Protein AF-A0A966MRV5-F1 (afdb_monomer_lite)

Foldseek 3Di:
DWFFWDAQAPDHTDIDDDDQDDEAQQKFKFFWPDFDDDVVLVCCNNVVDAADDPRAGATQLTWGFGCDHHNNHDPDDGGFTFTFQQKDAPCPDPCNVVVNRVPHPPIDGDRGHHHHDSGRMDMDGNVRTHGDDPPDDGHNSSLCSPLLVLLVVQCVVQVQAAQAEEEQEDLPSNSVSNLVVSVVRHHPYYQYHYPDPVSNVVSVPPPDDDDDDDDDDDDDDDDDPHAYEAEEQDDDDDPVDGDPRHYYDYRHDDDDDDPPPDPPDPDPPDDPPPPDDDDDDDDDDDDDDDDDDDDDDDDDDD

pLDDT: mean 75.46, std 29.55, range [24.12, 98.88]

Radius of gyration: 24.55 Å; chains: 1; bounding box: 73×70×59 Å

Sequence (302 aa):
MRAVRLARPGQPVALHEVPVPAVGPGEVLVRVRAAGICHSDVHYRAGRSRVEPLPLTLGHEVAGDVVAVGSAVTTRTVGDRVCLHYLVICGQCEHCAAGREQFCATGLMLGHFTDGGWAEYIVVPERNAVRLPDNVSYEHGAVMMCSSSTSLHALRKARCAPGDVVLVIGAGGLGMSAIQIARTLGASQVVAADRDARKARTGRRRRSQRSGGAHRQLPRPHRARSRTHRFQRSPARRTRRTHRDGRRRCTGARRGRDQSRTVGGWRHQRCARCAGTAPRARADGHRSVAPAPTCRAGRSSA

Secondary structure (DSSP, 8-state):
-EEEEE-STTSPPEEEE-PPPP--TTEEEEEEEEE---HHHHHHHTTSS---SSSEE----EEEEEEEE-TT--S--TT-EEEE-SEE--S-SHHHHTT-GGG-TT-EEBTTTB--SSBSEEEEEGGGEEEPPTTS-HHHHHHIIIIIHHHHHHHHHHT--TT-EEEEE--SHHHHHHHHHHHHTT-SEEEEE-SSHHHHHHHHH-----------PPPP------PEEEEES------S---TT-EEEE-PPP--S--SS----------TT---------------PPPPPP--------

Structure (mmCIF, N/CA/C/O backbone):
data_AF-A0A966MRV5-F1
#
_entry.id   AF-A0A966MRV5-F1
#
loop_
_atom_site.group_PDB
_atom_site.id
_atom_site.type_symbol
_atom_site.label_atom_id
_atom_site.label_alt_id
_atom_site.label_comp_id
_atom_site.label_asym_id
_atom_site.label_entity_id
_atom_site.label_seq_id
_atom_site.pdbx_PDB_ins_code
_atom_site.Cartn_x
_atom_site.Cartn_y
_atom_site.Cartn_z
_atom_site.occupancy
_atom_site.B_iso_or_equiv
_atom_site.auth_seq_id
_atom_site.auth_comp_id
_atom_site.auth_asym_id
_atom_site.auth_atom_id
_atom_site.pdbx_PDB_model_num
ATOM 1 N N . MET A 1 1 ? 2.813 -4.357 -20.885 1.00 98.25 1 MET A N 1
ATOM 2 C CA . MET A 1 1 ? 2.155 -3.386 -19.987 1.00 98.25 1 MET A CA 1
ATOM 3 C C . MET A 1 1 ? 3.052 -2.184 -19.774 1.00 98.25 1 MET A C 1
ATOM 5 O O . MET A 1 1 ? 4.268 -2.315 -19.850 1.00 98.25 1 MET A O 1
ATOM 9 N N . ARG A 1 2 ? 2.463 -1.029 -19.485 1.00 98.69 2 ARG A N 1
ATOM 10 C CA . ARG A 1 2 ? 3.185 0.196 -19.141 1.00 98.69 2 ARG A CA 1
ATOM 11 C C . ARG A 1 2 ? 3.524 0.220 -17.649 1.00 98.69 2 ARG A C 1
ATOM 13 O O . ARG A 1 2 ? 2.676 -0.096 -16.812 1.00 98.69 2 ARG A O 1
ATOM 20 N N . ALA A 1 3 ? 4.749 0.622 -17.323 1.00 98.62 3 ALA A N 1
ATOM 21 C CA . ALA A 1 3 ? 5.230 0.796 -15.955 1.00 98.62 3 ALA A CA 1
ATOM 22 C C . ALA A 1 3 ? 6.177 1.997 -15.844 1.00 98.62 3 ALA A C 1
ATOM 24 O O . ALA A 1 3 ? 6.990 2.246 -16.730 1.00 98.62 3 ALA A O 1
ATOM 25 N N . VAL A 1 4 ? 6.091 2.736 -14.741 1.00 98.38 4 VAL A N 1
ATOM 26 C CA . VAL A 1 4 ? 6.984 3.850 -14.416 1.00 98.38 4 VAL A CA 1
ATOM 27 C C . VAL A 1 4 ? 8.136 3.321 -13.571 1.00 98.38 4 VAL A C 1
ATOM 29 O O . VAL A 1 4 ? 7.948 2.896 -12.428 1.00 98.38 4 VAL A O 1
ATOM 32 N N . ARG A 1 5 ? 9.346 3.354 -14.132 1.00 98.19 5 ARG A N 1
ATOM 33 C CA . ARG A 1 5 ? 10.533 2.733 -13.537 1.00 98.19 5 ARG A CA 1
ATOM 34 C C . ARG A 1 5 ? 11.604 3.757 -13.195 1.00 98.19 5 ARG A C 1
ATOM 36 O O . ARG A 1 5 ? 11.793 4.760 -13.883 1.00 98.19 5 ARG A O 1
ATOM 43 N N . LEU A 1 6 ? 12.328 3.475 -12.120 1.00 98.19 6 LEU A N 1
ATOM 44 C CA . LEU A 1 6 ? 13.567 4.143 -11.758 1.00 98.19 6 LEU A CA 1
ATOM 45 C C . LEU A 1 6 ? 14.734 3.327 -12.312 1.00 98.19 6 LEU A C 1
ATOM 47 O O . LEU A 1 6 ? 14.939 2.193 -11.890 1.00 98.19 6 LEU A O 1
ATOM 51 N N . ALA A 1 7 ? 15.508 3.904 -13.231 1.00 97.38 7 ALA A N 1
ATOM 52 C CA . ALA A 1 7 ? 16.693 3.242 -13.778 1.00 97.38 7 ALA A CA 1
ATOM 53 C C . ALA A 1 7 ? 17.905 3.352 -12.844 1.00 97.38 7 ALA A C 1
ATOM 55 O O . ALA A 1 7 ? 18.614 2.374 -12.624 1.00 97.38 7 ALA A O 1
ATOM 56 N N . ARG A 1 8 ? 18.151 4.549 -12.296 1.00 96.81 8 ARG A N 1
ATOM 57 C CA . ARG A 1 8 ? 19.247 4.851 -11.362 1.00 96.81 8 ARG A CA 1
ATOM 58 C C . ARG A 1 8 ? 18.825 5.966 -10.399 1.00 96.81 8 ARG A C 1
ATOM 60 O O . ARG A 1 8 ? 18.058 6.838 -10.811 1.00 96.81 8 ARG A O 1
ATOM 67 N N . PRO A 1 9 ? 19.321 6.005 -9.148 1.00 96.81 9 PRO A N 1
ATOM 68 C CA . PRO A 1 9 ? 19.063 7.130 -8.260 1.00 96.81 9 PRO A CA 1
ATOM 69 C C . PRO A 1 9 ? 19.612 8.437 -8.851 1.00 96.81 9 PRO A C 1
ATOM 71 O O . PRO A 1 9 ? 20.613 8.446 -9.562 1.00 96.81 9 PRO A O 1
ATOM 74 N N . GLY A 1 10 ? 18.942 9.547 -8.562 1.00 96.19 10 GLY A N 1
ATOM 75 C CA . GLY A 1 10 ? 19.225 10.875 -9.107 1.00 96.19 10 GLY A CA 1
ATOM 76 C C . GLY A 1 10 ? 18.550 11.159 -10.451 1.00 96.19 10 GLY A C 1
ATOM 77 O O . GLY A 1 10 ? 18.383 12.328 -10.789 1.00 96.19 10 GLY A O 1
ATOM 78 N N . GLN A 1 11 ? 18.108 10.131 -11.180 1.00 95.31 11 GLN A N 1
ATOM 79 C CA . GLN A 1 11 ? 17.449 10.288 -12.477 1.00 95.31 11 GLN A CA 1
ATOM 80 C C . GLN A 1 11 ? 15.926 10.471 -12.343 1.00 95.31 11 GLN A C 1
ATOM 82 O O . GLN A 1 11 ? 15.328 10.049 -11.340 1.00 95.31 11 GLN A O 1
ATOM 87 N N . PRO A 1 12 ? 15.267 11.090 -13.341 1.00 95.81 12 PRO A N 1
ATOM 88 C CA . PRO A 1 12 ? 13.819 11.017 -13.480 1.00 95.81 12 PRO A CA 1
ATOM 89 C C . PRO A 1 12 ? 13.348 9.562 -13.569 1.00 95.81 12 PRO A C 1
ATOM 91 O O . PRO A 1 12 ? 14.062 8.687 -14.059 1.00 95.81 12 PRO A O 1
ATOM 94 N N . VAL A 1 13 ? 12.128 9.309 -13.102 1.00 97.31 13 VAL A N 1
ATOM 95 C CA . VAL A 1 13 ? 11.440 8.061 -13.441 1.00 97.31 13 VAL A CA 1
ATOM 96 C C . VAL A 1 13 ? 10.905 8.170 -14.865 1.00 97.31 13 VAL A C 1
ATOM 98 O O . VAL A 1 13 ? 10.507 9.258 -15.283 1.00 97.31 13 VAL A O 1
ATOM 101 N N . ALA A 1 14 ? 10.898 7.062 -15.595 1.00 97.88 14 ALA A N 1
ATOM 102 C CA . ALA A 1 14 ? 10.474 7.026 -16.990 1.00 97.88 14 ALA A CA 1
ATOM 103 C C . ALA A 1 14 ? 9.409 5.952 -17.208 1.00 97.88 14 ALA A C 1
ATOM 105 O O . ALA A 1 14 ? 9.353 4.960 -16.479 1.00 97.88 14 ALA A O 1
ATOM 106 N N . LEU A 1 15 ? 8.551 6.170 -18.202 1.00 98.19 15 LEU A N 1
ATOM 107 C CA . LEU A 1 15 ? 7.590 5.174 -18.655 1.00 98.19 15 LEU A CA 1
ATOM 108 C C . LEU A 1 15 ? 8.316 4.142 -19.522 1.00 98.19 15 LEU A C 1
ATOM 110 O O . LEU A 1 15 ? 9.040 4.508 -20.443 1.00 98.19 15 LEU A O 1
ATOM 114 N N . HIS A 1 16 ? 8.099 2.866 -19.238 1.00 98.19 16 HIS A N 1
ATOM 115 C CA . HIS A 1 16 ? 8.626 1.745 -20.004 1.00 98.19 16 HIS A CA 1
ATOM 116 C C . HIS A 1 16 ? 7.505 0.769 -20.344 1.00 98.19 16 HIS A C 1
ATOM 118 O O . HIS A 1 16 ? 6.568 0.589 -19.562 1.00 98.19 16 HIS A O 1
ATOM 124 N N . GLU A 1 17 ? 7.648 0.085 -21.474 1.00 98.44 17 GLU A N 1
ATOM 125 C CA . GLU A 1 17 ? 6.909 -1.144 -21.734 1.00 98.44 17 GLU A CA 1
ATOM 126 C C . GLU A 1 17 ? 7.670 -2.335 -21.150 1.00 98.44 17 GLU A C 1
ATOM 128 O O . GLU A 1 17 ? 8.871 -2.499 -21.363 1.00 98.44 17 GLU A O 1
ATOM 133 N N . VAL A 1 18 ? 6.969 -3.148 -20.366 1.00 97.62 18 VAL A N 1
ATOM 134 C CA . VAL A 1 18 ? 7.488 -4.364 -19.732 1.00 97.62 18 VAL A CA 1
ATOM 135 C C . VAL A 1 18 ? 6.472 -5.504 -19.865 1.00 97.62 18 VAL A C 1
ATOM 137 O O . VAL A 1 18 ? 5.276 -5.236 -20.040 1.00 97.62 18 VAL A O 1
ATOM 140 N N . PRO A 1 19 ? 6.891 -6.776 -19.778 1.00 98.31 19 PRO A N 1
ATOM 141 C CA . PRO A 1 19 ? 5.958 -7.900 -19.738 1.00 98.31 19 PRO A CA 1
ATOM 142 C C . PRO A 1 19 ? 4.976 -7.792 -18.563 1.00 98.31 19 PRO A C 1
ATOM 144 O O . PRO A 1 19 ? 5.312 -7.252 -17.509 1.00 98.31 19 PRO A O 1
ATOM 147 N N . VAL A 1 20 ? 3.759 -8.313 -18.736 1.00 98.44 20 VAL A N 1
ATOM 148 C CA . VAL A 1 20 ? 2.851 -8.548 -17.599 1.00 98.44 20 VAL A CA 1
ATOM 149 C C . VAL A 1 20 ? 3.475 -9.651 -16.734 1.00 98.44 20 VAL A C 1
ATOM 151 O O . VAL A 1 20 ? 3.922 -10.652 -17.298 1.00 98.44 20 VAL A O 1
ATOM 154 N N . PRO A 1 21 ? 3.551 -9.495 -15.400 1.00 97.56 21 PRO A N 1
ATOM 155 C CA . PRO A 1 21 ? 4.156 -10.509 -14.548 1.00 97.56 21 PRO A CA 1
ATOM 156 C C . PRO A 1 21 ? 3.339 -11.806 -14.570 1.00 97.56 21 PRO A C 1
ATOM 158 O O . PRO A 1 21 ? 2.107 -11.778 -14.559 1.00 97.56 21 PRO A O 1
ATOM 161 N N . ALA A 1 22 ? 4.039 -12.941 -14.586 1.00 97.69 22 ALA A N 1
ATOM 162 C CA . ALA A 1 22 ? 3.418 -14.253 -14.457 1.00 97.69 22 ALA A CA 1
ATOM 163 C C . ALA A 1 22 ? 2.851 -14.450 -13.043 1.00 97.69 22 ALA A C 1
ATOM 165 O O . ALA A 1 22 ? 3.367 -13.887 -12.080 1.00 97.69 22 ALA A O 1
ATOM 166 N N . VAL A 1 23 ? 1.800 -15.263 -12.930 1.00 98.50 23 VAL A N 1
ATOM 167 C CA . VAL A 1 23 ? 1.127 -15.553 -11.657 1.00 98.50 23 VAL A CA 1
ATOM 168 C C . VAL A 1 23 ? 1.619 -16.888 -11.121 1.00 98.50 23 VAL A C 1
ATOM 170 O O . VAL A 1 23 ? 1.378 -17.926 -11.737 1.00 98.50 23 VAL A O 1
ATOM 173 N N . GLY A 1 24 ? 2.314 -16.873 -9.984 1.00 98.25 24 GLY A N 1
ATOM 174 C CA . GLY A 1 24 ? 2.691 -18.089 -9.274 1.00 98.25 24 GLY A CA 1
ATOM 175 C C . GLY A 1 24 ? 1.499 -18.761 -8.572 1.00 98.25 24 GLY A C 1
ATOM 176 O O . GLY A 1 24 ? 0.453 -18.139 -8.388 1.00 98.25 24 GLY A O 1
ATOM 177 N N . PRO A 1 25 ? 1.639 -20.021 -8.111 1.00 98.38 25 PRO A N 1
ATOM 178 C CA . PRO A 1 25 ? 0.530 -20.784 -7.531 1.00 98.38 25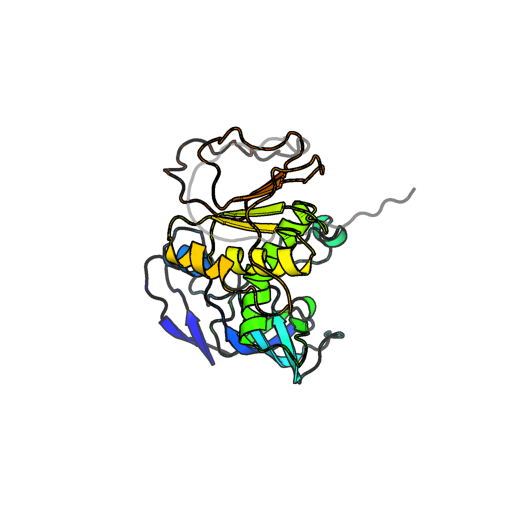 PRO A CA 1
ATOM 179 C C . PRO A 1 25 ? -0.187 -20.099 -6.358 1.00 98.38 25 PRO A C 1
ATOM 181 O O . PRO A 1 25 ? -1.405 -20.172 -6.280 1.00 98.38 25 PRO A O 1
ATOM 184 N N . GLY A 1 26 ? 0.536 -19.424 -5.459 1.00 97.88 26 GLY A N 1
ATOM 185 C CA . GLY A 1 26 ? -0.033 -18.721 -4.294 1.00 97.88 26 GLY A CA 1
ATOM 186 C C . GLY A 1 26 ? -0.217 -17.212 -4.491 1.00 97.88 26 GLY A C 1
ATOM 187 O O . GLY A 1 26 ? -0.326 -16.464 -3.514 1.00 97.88 26 GLY A O 1
ATOM 188 N N . GLU A 1 27 ? -0.169 -16.742 -5.734 1.00 98.56 27 GLU A N 1
ATOM 189 C CA . GLU A 1 27 ? -0.169 -15.323 -6.073 1.00 98.56 27 GLU A CA 1
ATOM 190 C C . GLU A 1 27 ? -1.442 -14.906 -6.802 1.00 98.56 27 GLU A C 1
ATOM 192 O O . GLU A 1 27 ? -2.160 -15.710 -7.392 1.00 98.56 27 GLU A O 1
ATOM 197 N N . VAL A 1 28 ? -1.714 -13.608 -6.771 1.00 98.81 28 VAL A N 1
ATOM 198 C CA . VAL A 1 28 ? -2.797 -12.975 -7.511 1.00 98.81 28 VAL A CA 1
ATOM 199 C C . VAL A 1 28 ? -2.231 -11.883 -8.404 1.00 98.81 28 VAL A C 1
ATOM 201 O O . VAL A 1 28 ? -1.344 -11.128 -7.996 1.00 98.81 28 VAL A O 1
ATOM 204 N N . LEU A 1 29 ? -2.765 -11.779 -9.618 1.00 98.88 29 LEU A N 1
ATOM 205 C CA . LEU A 1 29 ? -2.518 -10.652 -10.506 1.00 98.88 29 LEU A CA 1
ATOM 206 C C . LEU A 1 29 ? -3.572 -9.589 -10.254 1.00 98.88 29 LEU A C 1
ATOM 208 O O . LEU A 1 29 ? -4.771 -9.856 -10.351 1.00 98.88 29 LEU A O 1
ATOM 212 N N . VAL A 1 30 ? -3.124 -8.372 -9.980 1.00 98.88 30 VAL A N 1
ATOM 213 C CA . VAL A 1 30 ? -3.995 -7.232 -9.717 1.00 98.88 30 VAL A CA 1
ATOM 214 C C . VAL A 1 30 ? -3.826 -6.210 -10.825 1.00 98.88 30 VAL A C 1
ATOM 216 O O . VAL A 1 30 ? -2.720 -5.726 -11.067 1.00 98.88 30 VAL A O 1
ATOM 219 N N . ARG A 1 31 ? -4.929 -5.850 -11.484 1.00 98.88 31 ARG A N 1
ATOM 220 C CA . ARG A 1 31 ? -4.991 -4.692 -12.375 1.00 98.88 31 ARG A CA 1
ATOM 221 C C . ARG A 1 31 ? -5.083 -3.438 -11.526 1.00 98.88 31 ARG A C 1
ATOM 223 O O . ARG A 1 31 ? -6.064 -3.239 -10.808 1.00 98.88 31 ARG A O 1
ATOM 230 N N . VAL A 1 32 ? -4.071 -2.588 -11.613 1.00 98.88 32 VAL A N 1
ATOM 231 C CA . VAL A 1 32 ? -3.977 -1.382 -10.791 1.00 98.88 32 VAL A CA 1
ATOM 232 C C . VAL A 1 32 ? -5.038 -0.374 -11.235 1.00 98.88 32 VAL A C 1
ATOM 234 O O . VAL A 1 32 ? -5.149 -0.037 -12.413 1.00 98.88 32 VAL A O 1
ATOM 237 N N . ARG A 1 33 ? -5.830 0.110 -10.274 1.00 98.75 33 ARG A N 1
ATOM 238 C CA . ARG A 1 33 ? -6.825 1.180 -10.470 1.00 98.75 33 ARG A CA 1
ATOM 239 C C . ARG A 1 33 ? -6.367 2.499 -9.877 1.00 98.75 33 ARG A C 1
ATOM 241 O O . ARG A 1 33 ? -6.644 3.548 -10.443 1.00 98.75 33 ARG A O 1
ATOM 248 N N . ALA A 1 34 ? -5.643 2.438 -8.764 1.00 98.62 34 ALA A N 1
ATOM 249 C CA . ALA A 1 34 ? -5.027 3.594 -8.143 1.00 98.62 34 ALA A CA 1
ATOM 250 C C . ALA A 1 34 ? -3.654 3.226 -7.582 1.00 98.62 34 ALA A C 1
ATOM 252 O O . ALA A 1 34 ? -3.491 2.185 -6.938 1.00 98.62 34 ALA A O 1
ATOM 253 N N . ALA A 1 35 ? -2.692 4.124 -7.785 1.00 98.12 35 ALA A N 1
ATOM 254 C CA . ALA A 1 35 ? -1.385 4.054 -7.159 1.00 98.12 35 ALA A CA 1
ATOM 255 C C . ALA A 1 35 ? -1.029 5.401 -6.517 1.00 98.12 35 ALA A C 1
ATOM 257 O O . ALA A 1 35 ? -1.085 6.449 -7.161 1.00 98.12 35 ALA A O 1
ATOM 258 N N . GLY A 1 36 ? -0.691 5.375 -5.232 1.00 96.69 36 GLY A N 1
ATOM 259 C CA . GLY A 1 36 ? -0.276 6.549 -4.477 1.00 96.69 36 GLY A CA 1
ATOM 260 C C . GLY A 1 36 ? 1.198 6.896 -4.691 1.00 96.69 36 GLY A C 1
ATOM 261 O O . GLY A 1 36 ? 2.003 6.084 -5.157 1.00 96.69 36 GLY A O 1
ATOM 262 N N . ILE A 1 37 ? 1.551 8.130 -4.325 1.00 96.00 37 ILE A N 1
ATOM 263 C CA . ILE A 1 37 ? 2.931 8.621 -4.301 1.00 96.00 37 ILE A CA 1
ATOM 264 C C . ILE A 1 37 ? 3.272 8.985 -2.864 1.00 96.00 37 ILE A C 1
ATOM 266 O O . ILE A 1 37 ? 2.755 9.953 -2.296 1.00 96.00 37 ILE A O 1
ATOM 270 N N . CYS A 1 38 ? 4.207 8.242 -2.295 1.00 95.75 38 CYS A N 1
ATOM 271 C CA . CYS A 1 38 ? 4.687 8.453 -0.950 1.00 95.75 38 CYS A CA 1
ATOM 272 C C . CYS A 1 38 ? 6.032 9.186 -0.966 1.00 95.75 38 CYS A C 1
ATOM 274 O O . CYS A 1 38 ? 6.790 9.237 -1.935 1.00 95.75 38 CYS A O 1
ATOM 276 N N . HIS A 1 39 ? 6.370 9.781 0.173 1.00 94.62 39 HIS A N 1
ATOM 277 C CA . HIS A 1 39 ? 7.638 10.483 0.319 1.00 94.62 39 HIS A CA 1
ATOM 278 C C . HIS A 1 39 ? 8.854 9.537 0.302 1.00 94.62 39 HIS A C 1
ATOM 280 O O . HIS A 1 39 ? 9.966 10.007 0.061 1.00 94.62 39 HIS A O 1
ATOM 286 N N . SER A 1 40 ? 8.673 8.236 0.558 1.00 94.69 40 SER A N 1
ATOM 287 C CA . SER A 1 40 ? 9.749 7.249 0.402 1.00 94.69 40 SER A CA 1
ATOM 288 C C . SER A 1 40 ? 10.119 7.038 -1.064 1.00 94.69 40 SER A C 1
ATOM 290 O O . SER A 1 40 ? 11.311 6.983 -1.346 1.00 94.69 40 SER A O 1
ATOM 292 N N . ASP A 1 41 ? 9.169 7.081 -2.002 1.00 96.31 41 ASP A N 1
ATOM 293 C CA . ASP A 1 41 ? 9.470 7.003 -3.441 1.00 96.31 41 ASP A CA 1
ATOM 294 C C . ASP A 1 41 ? 10.397 8.155 -3.871 1.00 96.31 41 ASP A C 1
ATOM 296 O O . ASP A 1 41 ? 11.363 7.976 -4.615 1.00 96.31 41 ASP A O 1
ATOM 300 N N . VAL A 1 42 ? 10.182 9.348 -3.301 1.00 96.00 42 VAL A N 1
ATOM 301 C CA . VAL A 1 42 ? 11.073 10.506 -3.484 1.00 96.00 42 VAL A CA 1
ATOM 302 C C . VAL A 1 42 ? 12.456 10.263 -2.868 1.00 96.00 42 VAL A C 1
ATOM 304 O O . VAL A 1 42 ? 13.455 10.740 -3.405 1.00 96.00 42 VAL A O 1
ATOM 307 N N . HIS A 1 43 ? 12.548 9.554 -1.739 1.00 96.38 43 HIS A N 1
ATOM 308 C CA . HIS A 1 43 ? 13.834 9.188 -1.138 1.00 96.38 43 HIS A CA 1
ATOM 309 C C . HIS A 1 43 ? 14.602 8.171 -1.979 1.00 96.38 43 HIS A C 1
ATOM 311 O O . HIS A 1 43 ? 15.809 8.354 -2.140 1.00 96.38 43 HIS A O 1
ATOM 317 N N . TYR A 1 44 ? 13.917 7.178 -2.548 1.00 96.19 44 TYR A N 1
ATOM 318 C CA . TYR A 1 44 ? 14.494 6.203 -3.473 1.00 96.19 44 TYR A CA 1
ATOM 319 C C . TYR A 1 44 ? 15.011 6.897 -4.733 1.00 96.19 44 TYR A C 1
ATOM 321 O O . TYR A 1 44 ? 16.203 6.825 -5.032 1.00 96.19 44 TYR A O 1
ATOM 329 N N . ARG A 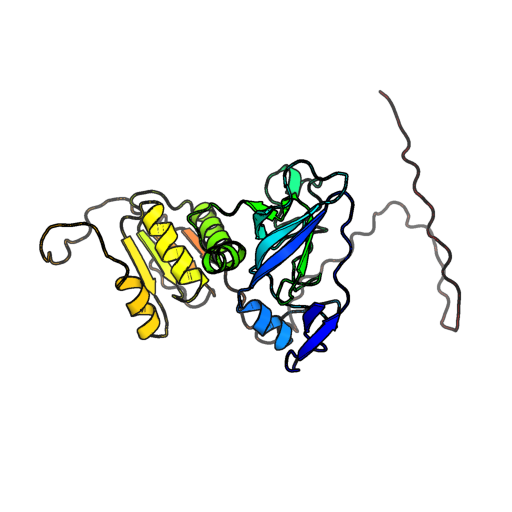1 45 ? 14.162 7.696 -5.398 1.00 96.88 45 ARG A N 1
ATOM 330 C CA . ARG A 1 45 ? 14.561 8.478 -6.577 1.00 96.88 45 ARG A CA 1
ATOM 331 C C . ARG A 1 45 ? 15.741 9.398 -6.280 1.00 96.88 45 ARG A C 1
ATOM 333 O O . ARG A 1 45 ? 16.630 9.524 -7.103 1.00 96.88 45 ARG A O 1
ATOM 340 N N . ALA A 1 46 ? 15.779 10.048 -5.118 1.00 96.56 46 ALA A N 1
ATOM 341 C CA . ALA A 1 46 ? 16.857 10.971 -4.758 1.00 96.56 46 ALA A CA 1
ATOM 342 C C . ALA A 1 46 ? 18.127 10.288 -4.207 1.00 96.56 46 ALA A C 1
ATOM 344 O O . ALA A 1 46 ? 19.015 10.998 -3.738 1.00 96.56 46 ALA A O 1
ATOM 345 N N . GLY A 1 47 ? 18.198 8.951 -4.170 1.00 94.56 47 GLY A N 1
ATOM 346 C CA . GLY A 1 47 ? 19.348 8.218 -3.621 1.00 94.56 47 GLY A CA 1
ATOM 347 C C . GLY A 1 47 ? 19.564 8.410 -2.117 1.00 94.56 47 GLY A C 1
ATOM 348 O O . GLY A 1 47 ? 20.653 8.181 -1.606 1.00 94.56 47 GLY A O 1
ATOM 349 N N . ARG A 1 48 ? 18.538 8.854 -1.380 1.00 95.12 48 ARG A N 1
ATOM 350 C CA . ARG A 1 48 ? 18.609 9.061 0.082 1.00 95.12 48 ARG A CA 1
ATOM 351 C C . ARG A 1 48 ? 18.294 7.815 0.887 1.00 95.12 48 ARG A C 1
ATOM 353 O O . ARG A 1 48 ? 18.513 7.776 2.095 1.00 95.12 48 ARG A O 1
ATOM 360 N N . SER A 1 49 ? 17.698 6.837 0.238 1.00 93.12 49 SER A N 1
ATOM 361 C CA . SER A 1 49 ? 17.461 5.515 0.779 1.00 93.12 49 SER A CA 1
ATOM 362 C C . SER A 1 49 ? 17.838 4.539 -0.315 1.00 93.12 49 SER A C 1
ATOM 364 O O . SER A 1 49 ? 17.541 4.794 -1.483 1.00 93.12 49 SER A O 1
ATOM 366 N N . ARG A 1 50 ? 18.522 3.459 0.066 1.00 92.12 50 ARG A N 1
ATOM 367 C CA . ARG A 1 50 ? 18.853 2.379 -0.861 1.00 92.12 50 ARG A CA 1
ATOM 368 C C . ARG A 1 50 ? 17.567 1.878 -1.524 1.00 92.12 50 ARG A C 1
ATOM 370 O O . ARG A 1 50 ? 16.524 1.881 -0.882 1.00 92.12 50 ARG A O 1
ATOM 377 N N . VAL A 1 51 ? 17.632 1.502 -2.791 1.00 94.06 51 VAL A N 1
ATOM 378 C CA . VAL A 1 51 ? 16.525 0.908 -3.548 1.00 94.06 51 VAL A CA 1
ATOM 379 C C . VAL A 1 51 ? 17.149 -0.034 -4.560 1.00 94.06 51 VAL A C 1
ATOM 381 O O . VAL A 1 51 ? 17.967 0.403 -5.364 1.00 94.06 51 VAL A O 1
ATOM 384 N N . GLU A 1 52 ? 16.846 -1.321 -4.453 1.00 94.31 52 GLU A N 1
ATOM 385 C CA . GLU A 1 52 ? 17.467 -2.362 -5.270 1.00 94.31 52 GLU A CA 1
ATOM 386 C C . GLU A 1 52 ? 16.537 -3.578 -5.381 1.00 94.31 52 GLU A C 1
ATOM 388 O O . GLU A 1 52 ? 15.873 -3.892 -4.396 1.00 94.31 52 GLU A O 1
ATOM 393 N N . PRO A 1 53 ? 16.537 -4.305 -6.514 1.00 96.31 53 PRO A N 1
ATOM 394 C CA . PRO A 1 53 ? 17.399 -4.101 -7.685 1.00 96.31 53 PRO A CA 1
ATOM 395 C C . PRO A 1 53 ? 16.991 -2.869 -8.507 1.00 96.31 53 PRO A C 1
ATOM 397 O O . PRO A 1 53 ? 15.975 -2.249 -8.228 1.00 96.31 53 PRO A O 1
ATOM 400 N N . LEU A 1 54 ? 17.798 -2.486 -9.497 1.00 96.56 54 LEU A N 1
ATOM 401 C CA . LEU A 1 54 ? 17.465 -1.457 -10.488 1.00 96.56 54 LEU A CA 1
ATOM 402 C C . LEU A 1 54 ? 17.748 -2.007 -11.899 1.00 96.56 54 LEU A C 1
ATOM 404 O O . LEU A 1 54 ? 18.735 -2.727 -12.053 1.00 96.56 54 LEU A O 1
ATOM 408 N N . PRO A 1 55 ? 16.949 -1.666 -12.930 1.00 96.75 55 PRO A N 1
ATOM 409 C CA . PRO A 1 55 ? 15.779 -0.782 -12.896 1.00 96.75 55 PRO A CA 1
ATOM 410 C C . PRO A 1 55 ? 14.585 -1.376 -12.127 1.00 96.75 55 PRO A C 1
ATOM 412 O O . PRO A 1 55 ? 14.330 -2.574 -12.210 1.00 96.75 55 PRO A O 1
ATOM 415 N N . LEU A 1 56 ? 13.819 -0.534 -11.427 1.00 97.75 56 LEU A N 1
ATOM 416 C CA . LEU A 1 56 ? 12.698 -0.961 -10.573 1.00 97.75 56 LEU A CA 1
ATOM 417 C C . LEU A 1 56 ? 11.436 -0.147 -10.832 1.00 97.75 56 LEU A C 1
ATOM 419 O O . LEU A 1 56 ? 11.499 1.079 -10.921 1.00 97.75 56 LEU A O 1
ATOM 423 N N . THR A 1 57 ? 10.288 -0.809 -10.886 1.00 98.44 57 THR A N 1
ATOM 424 C CA . THR A 1 57 ? 8.978 -0.153 -10.811 1.00 98.44 57 THR A CA 1
ATOM 425 C C . THR A 1 57 ? 8.739 0.295 -9.375 1.00 98.44 57 THR A C 1
ATOM 427 O O . THR A 1 57 ? 8.754 -0.527 -8.464 1.00 98.44 57 THR A O 1
ATOM 430 N N . LEU A 1 58 ? 8.544 1.593 -9.143 1.00 97.88 58 LEU A N 1
ATOM 431 C CA . LEU A 1 58 ? 8.291 2.112 -7.793 1.00 97.88 58 LEU A CA 1
ATOM 432 C C . LEU A 1 58 ? 6.801 2.009 -7.417 1.00 97.88 58 LEU A C 1
ATOM 434 O O . LEU A 1 58 ? 5.969 1.552 -8.200 1.00 97.88 58 LEU A O 1
ATOM 438 N N . GLY A 1 59 ? 6.466 2.454 -6.204 1.00 97.44 59 GLY A N 1
ATOM 439 C CA . GLY A 1 59 ? 5.091 2.582 -5.729 1.00 97.44 59 GLY A CA 1
ATOM 440 C C . GLY A 1 59 ? 4.635 1.418 -4.854 1.00 97.44 59 GLY A C 1
ATOM 441 O O . GLY A 1 59 ? 4.597 0.268 -5.275 1.00 97.44 59 GLY A O 1
ATOM 442 N N . HIS A 1 60 ? 4.232 1.731 -3.628 1.00 98.12 60 HIS A N 1
ATOM 443 C CA . HIS A 1 60 ? 3.798 0.749 -2.623 1.00 98.12 60 HIS A CA 1
ATOM 444 C C . HIS A 1 60 ? 2.440 1.093 -1.996 1.00 98.12 60 HIS A C 1
ATOM 446 O O . HIS A 1 60 ? 2.016 0.492 -1.013 1.00 98.12 60 HIS A O 1
ATOM 452 N N . GLU A 1 61 ? 1.760 2.086 -2.555 1.00 98.31 61 GLU A N 1
ATOM 453 C CA . GLU A 1 61 ? 0.394 2.459 -2.215 1.00 98.31 61 GLU A CA 1
ATOM 454 C C . GLU A 1 61 ? -0.478 2.021 -3.386 1.00 98.31 61 GLU A C 1
ATOM 456 O O . GLU A 1 61 ? -0.510 2.722 -4.388 1.00 98.31 61 GLU A O 1
ATOM 461 N N . VAL A 1 62 ? -1.117 0.850 -3.319 1.00 98.69 62 VAL A N 1
ATOM 462 C CA . VAL A 1 62 ? -1.760 0.235 -4.496 1.00 98.69 62 VAL A CA 1
ATOM 463 C C . VAL A 1 62 ? -3.151 -0.280 -4.157 1.00 98.69 62 VAL A C 1
ATOM 465 O O . VAL A 1 62 ? -3.343 -0.925 -3.124 1.00 98.69 62 VAL A O 1
ATOM 468 N N . ALA A 1 63 ? -4.109 -0.028 -5.045 1.00 98.81 63 ALA A N 1
ATOM 469 C CA . ALA A 1 63 ? -5.414 -0.671 -5.033 1.00 98.81 63 ALA A CA 1
ATOM 470 C C . ALA A 1 63 ? -5.895 -0.975 -6.453 1.00 98.81 63 ALA A C 1
ATOM 472 O O . ALA A 1 63 ? -5.575 -0.258 -7.407 1.00 98.81 63 ALA A O 1
ATOM 473 N N . GLY A 1 64 ? -6.672 -2.042 -6.592 1.00 98.81 64 GLY A N 1
ATOM 474 C CA . GLY A 1 64 ? -7.131 -2.508 -7.887 1.00 98.81 64 GLY A CA 1
ATOM 475 C C . GLY A 1 64 ? -8.024 -3.735 -7.817 1.00 98.81 64 GLY A C 1
ATOM 476 O O . GLY A 1 64 ? -8.552 -4.061 -6.754 1.00 98.81 64 GLY A O 1
ATOM 477 N N . ASP A 1 65 ? -8.169 -4.394 -8.961 1.00 98.88 65 ASP A N 1
ATOM 478 C CA . ASP A 1 65 ? -9.010 -5.581 -9.116 1.00 98.88 65 ASP A CA 1
ATOM 479 C C . ASP A 1 65 ? -8.146 -6.814 -9.339 1.00 98.88 65 ASP A C 1
ATOM 481 O O . ASP A 1 65 ? -7.212 -6.778 -10.143 1.00 98.88 65 ASP A O 1
ATOM 485 N N . VAL A 1 66 ? -8.475 -7.917 -8.674 1.00 98.88 66 VAL A N 1
ATOM 486 C CA . VAL A 1 66 ? -7.879 -9.220 -8.979 1.00 98.88 66 VAL A CA 1
ATOM 487 C C . VAL A 1 66 ? -8.366 -9.671 -10.357 1.00 98.88 66 VAL A C 1
ATOM 489 O O . VAL A 1 66 ? -9.567 -9.801 -10.582 1.00 98.88 66 VAL A O 1
ATOM 492 N N . VAL A 1 67 ? -7.441 -9.913 -11.285 1.00 98.81 67 VAL A N 1
ATOM 493 C CA . VAL A 1 67 ? -7.740 -10.319 -12.673 1.00 98.81 67 VAL A CA 1
ATOM 494 C C . VAL A 1 67 ? -7.267 -11.731 -13.013 1.00 98.81 67 VAL A C 1
ATOM 496 O O . VAL A 1 67 ? -7.730 -12.302 -13.992 1.00 98.81 67 VAL A O 1
ATOM 499 N N . ALA A 1 68 ? -6.380 -12.309 -12.203 1.00 98.81 68 ALA A N 1
ATOM 500 C CA . ALA A 1 68 ? -6.007 -13.718 -12.268 1.00 98.81 68 ALA A CA 1
ATOM 501 C C . ALA A 1 68 ? -5.550 -14.199 -10.886 1.00 98.81 68 ALA A C 1
ATOM 503 O O . ALA A 1 68 ? -5.073 -13.404 -10.071 1.00 98.81 68 ALA A O 1
ATOM 504 N N . VAL A 1 69 ? -5.688 -15.497 -10.632 1.00 98.81 69 VAL A N 1
ATOM 505 C CA . VAL A 1 69 ? -5.272 -16.150 -9.386 1.00 98.81 69 VAL A CA 1
ATOM 506 C C . VAL A 1 69 ? -4.483 -17.414 -9.710 1.00 98.81 69 VAL A C 1
ATOM 508 O O . VAL A 1 69 ? -4.765 -18.083 -10.704 1.00 98.81 69 VAL A O 1
ATOM 511 N N . GLY A 1 70 ? -3.482 -17.721 -8.893 1.00 98.62 70 GLY A N 1
ATOM 512 C CA . GLY A 1 70 ? -2.735 -18.967 -8.979 1.00 98.62 70 GLY A CA 1
ATOM 513 C C . GLY A 1 70 ? -3.539 -20.172 -8.489 1.00 98.62 70 GLY A C 1
ATOM 514 O O . GLY A 1 70 ? -4.536 -20.039 -7.781 1.00 98.62 70 GLY A O 1
ATOM 515 N N . SER A 1 71 ? -3.078 -21.371 -8.843 1.00 98.44 71 SER A N 1
ATOM 516 C CA . SER A 1 71 ? -3.765 -22.638 -8.552 1.00 98.44 71 SER A CA 1
ATOM 517 C C . SER A 1 71 ? -3.880 -22.999 -7.065 1.00 98.44 71 SER A C 1
ATOM 519 O O . SER A 1 71 ? -4.708 -23.832 -6.711 1.00 98.44 71 SER A O 1
ATOM 521 N N . ALA A 1 72 ? -3.060 -22.402 -6.200 1.00 98.31 72 ALA A N 1
ATOM 522 C CA . ALA A 1 72 ? -3.057 -22.616 -4.753 1.00 98.31 72 ALA A CA 1
ATOM 523 C C . ALA A 1 72 ? -3.696 -21.453 -3.970 1.00 98.31 72 ALA A C 1
ATOM 525 O O . ALA A 1 72 ? -3.666 -21.462 -2.741 1.00 98.31 72 ALA A O 1
ATOM 526 N N . VAL A 1 73 ? -4.260 -20.450 -4.655 1.00 98.56 73 VAL A N 1
ATOM 527 C CA . VAL A 1 73 ? -4.985 -19.343 -4.019 1.00 98.56 73 VAL A CA 1
ATOM 528 C C . VAL A 1 73 ? -6.330 -19.841 -3.502 1.00 98.56 73 VAL A C 1
ATOM 530 O O . VAL A 1 73 ? -7.104 -20.441 -4.242 1.00 98.56 73 VAL A O 1
ATOM 533 N N . THR A 1 74 ? -6.631 -19.556 -2.236 1.00 98.00 74 THR A N 1
ATOM 534 C CA . THR A 1 74 ? -7.863 -20.042 -1.581 1.00 98.00 74 THR A CA 1
ATOM 535 C C . THR A 1 74 ? -8.732 -18.931 -1.006 1.00 98.00 74 THR A C 1
ATOM 537 O O . THR A 1 74 ? -9.912 -19.138 -0.734 1.00 98.00 74 THR A O 1
ATOM 540 N N . THR A 1 75 ? -8.180 -17.732 -0.811 1.00 97.50 75 THR A N 1
ATOM 541 C CA . THR A 1 75 ? -8.861 -16.650 -0.088 1.00 97.50 75 THR A CA 1
ATOM 542 C C . THR A 1 75 ? -9.325 -15.509 -0.989 1.00 97.50 75 THR A C 1
ATOM 544 O O . THR A 1 75 ? -10.147 -14.684 -0.556 1.00 97.50 75 THR A O 1
ATOM 547 N N . ARG A 1 76 ? -8.810 -15.435 -2.221 1.00 98.19 76 ARG A N 1
ATOM 548 C CA . ARG A 1 76 ? -9.101 -14.403 -3.226 1.00 98.19 76 ARG A CA 1
ATOM 549 C C . ARG A 1 76 ? -9.647 -15.019 -4.508 1.00 98.19 76 ARG A C 1
ATOM 551 O O . ARG A 1 76 ? -9.283 -16.131 -4.872 1.00 98.19 76 ARG A O 1
ATOM 558 N N . THR A 1 77 ? -10.471 -14.257 -5.210 1.00 98.38 77 THR A N 1
ATOM 559 C CA . THR A 1 77 ? -11.084 -14.646 -6.484 1.00 98.38 77 THR A CA 1
ATOM 560 C C . THR A 1 77 ? -10.976 -13.518 -7.502 1.00 98.38 77 THR A C 1
ATOM 562 O O . THR A 1 77 ? -10.870 -12.346 -7.138 1.00 98.38 77 THR A O 1
ATOM 565 N N . VAL A 1 78 ? -11.012 -13.858 -8.793 1.00 98.75 78 VAL A N 1
ATOM 566 C CA . VAL A 1 78 ? -11.098 -12.861 -9.871 1.00 98.75 78 VAL A CA 1
ATOM 567 C C . VAL A 1 78 ? -12.328 -11.973 -9.658 1.00 98.75 78 VAL A C 1
ATOM 569 O O . VAL A 1 78 ? -13.394 -12.461 -9.296 1.00 98.75 78 VAL A O 1
ATOM 572 N N . GLY A 1 79 ? -12.161 -10.665 -9.851 1.00 98.38 79 GLY A N 1
ATOM 573 C CA . GLY A 1 79 ? -13.175 -9.646 -9.576 1.00 98.38 79 GLY A CA 1
ATOM 574 C C . GLY A 1 79 ? -13.088 -9.029 -8.177 1.00 98.38 79 GLY A C 1
ATOM 575 O O . GLY A 1 79 ? -13.684 -7.977 -7.952 1.00 98.38 79 GLY A O 1
ATOM 576 N N . ASP A 1 80 ? -12.318 -9.613 -7.249 1.00 98.69 80 ASP A N 1
ATOM 577 C CA . ASP A 1 80 ? -12.132 -9.027 -5.921 1.00 98.69 80 ASP A CA 1
ATOM 578 C C . ASP A 1 80 ? -11.505 -7.629 -6.013 1.00 98.69 80 ASP A C 1
ATOM 580 O O . ASP A 1 80 ? -10.431 -7.440 -6.594 1.00 98.69 80 ASP A O 1
ATOM 584 N N . ARG A 1 81 ? -12.132 -6.660 -5.341 1.00 98.75 81 ARG A N 1
ATOM 585 C CA . ARG A 1 81 ? -11.548 -5.338 -5.095 1.00 98.75 81 ARG A CA 1
ATOM 586 C C . ARG A 1 81 ? -10.565 -5.437 -3.940 1.00 98.75 81 ARG A C 1
ATOM 588 O O . ARG A 1 81 ? -10.919 -5.888 -2.847 1.00 98.75 81 ARG A O 1
ATOM 595 N N . VAL A 1 82 ? -9.328 -5.002 -4.155 1.00 98.81 82 VAL A N 1
ATOM 596 C CA . VAL A 1 82 ? -8.249 -5.152 -3.171 1.00 98.81 82 VAL A CA 1
ATOM 597 C C . VAL A 1 82 ? -7.390 -3.899 -3.043 1.00 98.81 82 VAL A C 1
ATOM 599 O O . VAL A 1 82 ? -7.220 -3.120 -3.978 1.00 98.81 82 VAL A O 1
ATOM 602 N N . CYS A 1 83 ? -6.809 -3.719 -1.862 1.00 98.50 83 CYS A N 1
ATOM 603 C CA . CYS A 1 83 ? -5.673 -2.837 -1.622 1.00 98.50 83 CYS A CA 1
ATOM 604 C C . CYS A 1 83 ? -4.496 -3.671 -1.114 1.00 98.50 83 CYS A C 1
ATOM 606 O O . CYS A 1 83 ? -4.684 -4.676 -0.427 1.00 98.50 83 CYS A O 1
ATOM 608 N N . LEU A 1 84 ? -3.279 -3.299 -1.502 1.00 98.44 84 LEU A N 1
ATOM 609 C CA . LEU A 1 84 ? -2.120 -4.161 -1.301 1.00 98.44 84 LEU A CA 1
ATOM 610 C C . LEU A 1 84 ? -1.360 -3.767 -0.046 1.00 98.44 84 LEU A C 1
ATOM 612 O O . LEU A 1 84 ? -0.862 -2.646 0.065 1.00 98.44 84 LEU A O 1
ATOM 616 N N . HIS A 1 85 ? -1.225 -4.704 0.889 1.00 96.75 85 HIS A N 1
ATOM 617 C CA . HIS A 1 85 ? -0.264 -4.542 1.963 1.00 96.75 85 HIS A CA 1
ATOM 618 C C . HIS A 1 85 ? 1.150 -4.561 1.372 1.00 96.75 85 HIS A C 1
ATOM 620 O O . HIS A 1 85 ? 1.540 -5.519 0.706 1.00 96.75 85 HIS A O 1
ATOM 626 N N . TYR A 1 86 ? 1.921 -3.500 1.615 1.00 96.00 86 TYR A N 1
ATOM 627 C CA . TYR A 1 86 ? 3.194 -3.274 0.926 1.00 96.00 86 TYR A CA 1
ATOM 628 C C . TYR A 1 86 ? 4.328 -4.218 1.336 1.00 96.00 86 TYR A C 1
ATOM 630 O O . TYR A 1 86 ? 5.371 -4.208 0.688 1.00 96.00 86 TYR A O 1
ATOM 638 N N . LEU A 1 87 ? 4.182 -4.968 2.431 1.00 96.88 87 LEU A N 1
ATOM 639 C CA . LEU A 1 87 ? 5.220 -5.859 2.938 1.00 96.88 87 LEU A CA 1
ATOM 640 C C . LEU A 1 87 ? 4.860 -7.315 2.634 1.00 96.88 87 LEU A C 1
ATOM 642 O O . LEU A 1 87 ? 3.931 -7.876 3.211 1.00 96.88 87 LEU A O 1
ATOM 646 N N . VAL A 1 88 ? 5.610 -7.932 1.730 1.00 96.94 88 VAL A N 1
ATOM 647 C CA . VAL A 1 88 ? 5.619 -9.376 1.499 1.00 96.94 88 VAL A CA 1
ATOM 648 C C . VAL A 1 88 ? 6.435 -10.029 2.607 1.00 96.94 88 VAL A C 1
ATOM 650 O O . VAL A 1 88 ? 7.532 -9.578 2.928 1.00 96.94 88 VAL A O 1
ATOM 653 N N . ILE A 1 89 ? 5.893 -11.076 3.219 1.00 96.38 89 ILE A N 1
ATOM 654 C CA . ILE A 1 89 ? 6.449 -11.713 4.419 1.00 96.38 89 ILE A CA 1
ATOM 655 C C . ILE A 1 89 ? 6.432 -13.233 4.273 1.00 96.38 89 ILE A C 1
ATOM 657 O O . ILE A 1 89 ? 5.526 -13.786 3.652 1.00 96.38 89 ILE A O 1
ATOM 661 N N . CYS A 1 90 ? 7.379 -13.930 4.910 1.00 94.69 90 CYS A N 1
ATOM 662 C CA . CYS A 1 90 ? 7.443 -15.396 4.826 1.00 94.69 90 CYS A CA 1
ATOM 663 C C . CYS A 1 90 ? 6.270 -16.110 5.514 1.00 94.69 90 CYS A C 1
ATOM 665 O O . CYS A 1 90 ? 5.997 -17.267 5.219 1.00 94.69 90 CYS A O 1
ATOM 667 N N . GLY A 1 91 ? 5.607 -15.449 6.470 1.00 93.12 91 GLY A N 1
ATOM 668 C CA . GLY A 1 91 ? 4.460 -15.992 7.204 1.00 93.12 91 GLY A CA 1
ATOM 669 C C . GLY A 1 91 ? 4.767 -17.051 8.257 1.00 93.12 91 GLY A C 1
ATOM 670 O O . GLY A 1 91 ? 3.879 -17.370 9.032 1.00 93.12 91 GLY A O 1
ATOM 671 N N . GLN A 1 92 ? 6.006 -17.531 8.336 1.00 95.25 92 GLN A N 1
ATOM 672 C CA . GLN A 1 92 ? 6.362 -18.719 9.119 1.00 95.25 92 GLN A CA 1
ATOM 673 C C . GLN A 1 92 ? 7.460 -18.488 10.169 1.00 95.25 92 GLN A C 1
ATOM 675 O O . GLN A 1 92 ? 7.614 -19.296 11.077 1.00 95.25 92 GLN A O 1
ATOM 680 N N . CYS A 1 93 ? 8.221 -17.387 10.100 1.00 96.62 93 CYS A N 1
ATOM 681 C CA . CYS A 1 93 ? 9.243 -17.099 11.114 1.00 96.62 93 CYS A CA 1
ATOM 682 C C . CYS A 1 93 ? 8.626 -16.653 12.450 1.00 96.62 93 CYS A C 1
ATOM 684 O O . CYS A 1 93 ? 7.475 -16.214 12.491 1.00 96.62 93 CYS A O 1
ATOM 686 N N . GLU A 1 94 ? 9.417 -16.659 13.529 1.00 97.06 94 GLU A N 1
ATOM 687 C CA . GLU A 1 94 ? 8.966 -16.266 14.876 1.00 97.06 94 GLU A CA 1
ATOM 688 C C . GLU A 1 94 ? 8.291 -14.883 14.927 1.00 97.06 94 GLU A C 1
ATOM 690 O O . GLU A 1 94 ? 7.344 -14.656 15.679 1.00 97.06 94 GLU A O 1
ATOM 695 N N . HIS A 1 95 ? 8.748 -13.939 14.100 1.00 97.38 95 HIS A N 1
ATOM 696 C CA . HIS A 1 95 ? 8.164 -12.608 14.018 1.00 97.38 95 HIS A CA 1
ATOM 697 C C . HIS A 1 95 ? 6.816 -12.628 13.304 1.00 97.38 95 HIS A C 1
ATOM 699 O O . HIS A 1 95 ? 5.898 -11.943 13.746 1.00 97.38 95 HIS A O 1
ATOM 705 N N . CYS A 1 96 ? 6.683 -13.426 12.241 1.00 95.81 96 CYS A N 1
ATOM 706 C CA . CYS A 1 96 ? 5.411 -13.595 11.547 1.00 95.81 96 CYS A CA 1
ATOM 707 C C . CYS A 1 96 ? 4.386 -14.292 12.445 1.00 95.81 96 CYS A C 1
ATOM 709 O O . CYS A 1 96 ? 3.296 -13.763 12.641 1.00 95.81 96 CYS A O 1
ATOM 711 N N . ALA A 1 97 ? 4.769 -15.411 13.063 1.00 94.81 97 ALA A N 1
ATOM 712 C CA . ALA A 1 97 ? 3.907 -16.178 13.960 1.00 94.81 97 ALA A CA 1
ATOM 713 C C . ALA A 1 97 ? 3.409 -15.347 15.154 1.00 94.81 97 ALA A C 1
ATOM 715 O O . ALA A 1 97 ? 2.288 -15.521 15.620 1.00 94.81 97 ALA A O 1
ATOM 716 N N . ALA A 1 98 ? 4.216 -14.394 15.627 1.00 95.25 98 ALA A N 1
ATOM 717 C CA . ALA A 1 98 ? 3.862 -13.539 16.752 1.00 95.25 98 ALA A CA 1
ATOM 718 C C . ALA A 1 98 ? 3.179 -12.208 16.364 1.00 95.25 98 ALA A C 1
ATOM 720 O O . ALA A 1 98 ? 3.145 -11.286 17.188 1.00 95.25 98 ALA A O 1
ATOM 721 N N . GLY A 1 99 ? 2.699 -12.059 15.121 1.00 91.81 99 GLY A N 1
ATOM 722 C CA . GLY A 1 99 ? 2.019 -10.843 14.644 1.00 91.81 99 GLY A CA 1
ATOM 723 C C . GLY A 1 99 ? 2.919 -9.601 14.616 1.00 91.81 99 GLY A C 1
ATOM 724 O O . GLY A 1 99 ? 2.469 -8.473 14.830 1.00 91.81 99 GLY A O 1
ATOM 725 N N . ARG A 1 100 ? 4.228 -9.803 14.436 1.00 94.00 100 ARG A N 1
ATOM 726 C CA . ARG A 1 100 ? 5.253 -8.755 14.334 1.00 94.00 100 ARG A CA 1
ATOM 727 C C . ARG A 1 100 ? 5.921 -8.793 12.966 1.00 94.00 100 ARG A C 1
ATOM 729 O O . ARG A 1 100 ? 7.145 -8.682 12.867 1.00 94.00 100 ARG A O 1
ATOM 736 N N . GLU A 1 101 ? 5.135 -8.966 11.912 1.00 93.62 101 GLU A N 1
ATOM 737 C CA . GLU A 1 101 ? 5.666 -9.320 10.597 1.00 93.62 101 GLU A CA 1
ATOM 738 C C . GLU A 1 101 ? 6.508 -8.197 9.972 1.00 93.62 101 GLU A C 1
ATOM 740 O O . GLU A 1 101 ? 7.359 -8.470 9.131 1.00 93.62 101 GLU A O 1
ATOM 745 N N . GLN A 1 102 ? 6.399 -6.960 10.479 1.00 92.88 102 GLN A N 1
ATOM 746 C CA . GLN A 1 102 ? 7.304 -5.854 10.143 1.00 92.88 102 GLN A CA 1
ATOM 747 C C . GLN A 1 102 ? 8.784 -6.113 10.480 1.00 92.88 102 GLN A C 1
ATOM 749 O O . GLN A 1 102 ? 9.642 -5.335 10.074 1.00 92.88 102 GLN A O 1
ATOM 754 N N . PHE A 1 103 ? 9.081 -7.153 11.262 1.00 95.81 103 PHE A N 1
ATOM 755 C CA . PHE A 1 103 ? 10.443 -7.588 11.576 1.00 95.81 103 PHE A CA 1
ATOM 756 C C . PH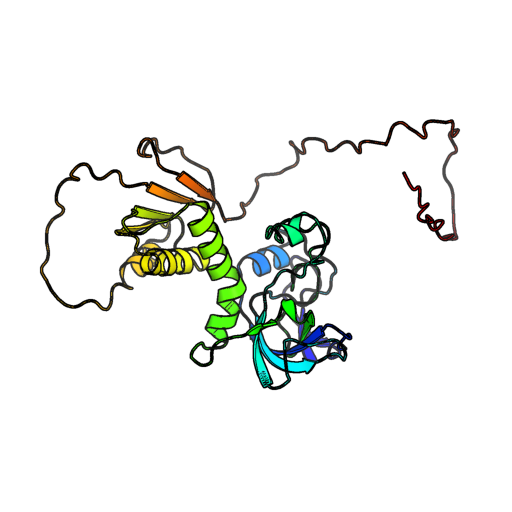E A 1 103 ? 10.856 -8.854 10.816 1.00 95.81 103 PHE A C 1
ATOM 758 O O . PHE A 1 103 ? 11.913 -9.402 11.099 1.00 95.81 103 PHE A O 1
ATOM 765 N N . CYS A 1 104 ? 10.051 -9.341 9.866 1.00 97.00 104 CYS A N 1
ATOM 766 C CA . CYS A 1 104 ? 10.386 -10.517 9.066 1.00 97.00 104 CYS A CA 1
ATOM 767 C C . CYS A 1 104 ? 11.766 -10.360 8.398 1.00 97.00 104 CYS A C 1
ATOM 769 O O . CYS A 1 104 ? 11.983 -9.427 7.627 1.00 97.00 104 CYS A O 1
ATOM 771 N N . ALA A 1 105 ? 12.685 -11.292 8.673 1.00 94.12 105 ALA A N 1
ATOM 772 C CA . ALA A 1 105 ? 14.061 -11.244 8.170 1.00 94.12 105 ALA A CA 1
ATOM 773 C C . ALA A 1 105 ? 14.161 -11.373 6.640 1.00 94.12 105 ALA A C 1
ATOM 775 O O . ALA A 1 105 ? 15.120 -10.896 6.044 1.00 94.12 105 ALA A O 1
ATOM 776 N N . THR A 1 106 ? 13.164 -11.998 6.010 1.00 95.75 106 THR A N 1
ATOM 777 C CA . THR A 1 106 ? 13.057 -12.156 4.552 1.00 95.75 106 THR A CA 1
ATOM 778 C C . THR A 1 106 ? 11.945 -11.289 3.959 1.00 95.75 106 THR A C 1
ATOM 780 O O . THR A 1 106 ? 11.471 -11.553 2.858 1.00 95.75 106 THR A O 1
ATOM 783 N N . GLY A 1 107 ? 11.489 -10.274 4.701 1.00 95.62 107 GLY A N 1
ATOM 784 C CA . GLY A 1 107 ? 10.425 -9.388 4.254 1.00 95.62 107 GLY A CA 1
ATOM 785 C C . GLY A 1 107 ? 10.859 -8.534 3.064 1.00 95.62 107 GLY A C 1
ATOM 786 O O . GLY A 1 107 ? 11.913 -7.898 3.104 1.00 95.62 107 GLY A O 1
ATOM 787 N N . LEU A 1 108 ? 10.028 -8.482 2.025 1.00 96.31 108 LEU A N 1
ATOM 788 C CA . LEU A 1 108 ? 10.266 -7.689 0.822 1.00 96.31 108 LEU A CA 1
ATOM 789 C C . LEU A 1 108 ? 9.184 -6.619 0.688 1.00 96.31 108 LEU A C 1
ATOM 791 O O . LEU A 1 108 ? 7.999 -6.893 0.832 1.00 96.31 108 LEU A O 1
ATOM 795 N N . MET A 1 109 ? 9.586 -5.379 0.433 1.00 96.88 109 MET A N 1
ATOM 796 C CA . MET A 1 109 ? 8.668 -4.257 0.280 1.00 96.88 109 MET A CA 1
ATOM 797 C C . MET A 1 109 ? 8.446 -3.983 -1.206 1.00 96.88 109 MET A C 1
ATOM 799 O O . MET A 1 109 ? 9.418 -3.823 -1.954 1.00 96.88 109 MET A O 1
ATOM 803 N N . LEU A 1 110 ? 7.175 -3.891 -1.604 1.00 98.00 110 LEU A N 1
ATOM 804 C CA . LEU A 1 110 ? 6.770 -3.511 -2.959 1.00 98.00 110 LEU A CA 1
ATOM 805 C C . LEU A 1 110 ? 7.366 -2.144 -3.316 1.00 98.00 110 LEU A C 1
ATOM 807 O O . LEU A 1 110 ? 7.417 -1.252 -2.472 1.00 98.00 110 LEU A O 1
ATOM 811 N N . GLY A 1 111 ? 7.849 -1.970 -4.544 1.00 96.88 111 GLY A N 1
ATOM 812 C CA . GLY A 1 111 ? 8.457 -0.715 -4.997 1.00 96.88 111 GLY A CA 1
ATOM 813 C C . GLY A 1 111 ? 9.764 -0.333 -4.289 1.00 96.88 111 GLY A C 1
ATOM 814 O O . GLY A 1 111 ? 10.183 0.823 -4.368 1.00 96.88 111 GLY A O 1
ATOM 815 N N . HIS A 1 112 ? 10.398 -1.276 -3.582 1.00 96.44 112 HIS A N 1
ATOM 816 C CA . HIS A 1 112 ? 11.676 -1.074 -2.893 1.00 96.44 112 HIS A CA 1
ATOM 817 C C . HIS A 1 112 ? 12.646 -2.248 -3.064 1.00 96.44 112 HIS A C 1
ATOM 819 O O . HIS A 1 112 ? 13.813 -2.005 -3.366 1.00 96.44 112 HIS A O 1
ATOM 825 N N . PHE A 1 113 ? 12.160 -3.483 -2.876 1.00 96.06 113 PHE A N 1
ATOM 826 C CA . PHE A 1 113 ? 12.910 -4.730 -3.092 1.00 96.06 113 PHE A CA 1
ATOM 827 C C . PHE A 1 113 ? 12.349 -5.592 -4.229 1.00 96.06 113 PHE A C 1
ATOM 829 O O . PHE A 1 113 ? 13.042 -6.448 -4.771 1.00 96.06 113 PHE A O 1
ATOM 836 N N . THR A 1 114 ? 11.090 -5.363 -4.582 1.00 96.75 114 THR A N 1
ATOM 837 C CA . THR A 1 114 ? 10.388 -5.981 -5.709 1.00 96.75 114 THR A CA 1
ATOM 838 C C . THR A 1 114 ? 9.689 -4.885 -6.500 1.00 96.75 114 THR A C 1
ATOM 840 O O . THR A 1 114 ? 9.526 -3.768 -5.995 1.00 96.75 114 THR A O 1
ATOM 843 N N . ASP A 1 115 ? 9.253 -5.188 -7.721 1.00 98.06 115 ASP A N 1
ATOM 844 C CA . ASP A 1 115 ? 8.452 -4.243 -8.496 1.00 98.06 115 ASP A CA 1
ATOM 845 C C . ASP A 1 115 ? 7.195 -3.804 -7.720 1.00 98.06 115 ASP A C 1
ATOM 847 O O . ASP A 1 115 ? 6.581 -4.567 -6.967 1.00 98.06 115 ASP A O 1
ATOM 851 N N . GLY A 1 116 ? 6.884 -2.517 -7.849 1.00 98.19 116 GLY A N 1
ATOM 852 C CA . GLY A 1 116 ? 5.765 -1.832 -7.220 1.00 98.19 116 GLY A CA 1
ATOM 853 C C . GLY A 1 116 ? 4.589 -1.587 -8.164 1.00 98.19 116 GLY A C 1
ATOM 854 O O . GLY A 1 116 ? 4.534 -2.085 -9.284 1.00 98.19 116 GLY A O 1
ATOM 855 N N . GLY A 1 117 ? 3.620 -0.810 -7.686 1.00 98.12 117 GLY A N 1
ATOM 856 C CA . GLY A 1 117 ? 2.342 -0.589 -8.359 1.00 98.12 117 GLY A CA 1
ATOM 857 C C . GLY A 1 117 ? 2.261 0.641 -9.251 1.00 98.12 117 GLY A C 1
ATOM 858 O O . GLY A 1 117 ? 1.163 0.972 -9.685 1.00 98.12 117 GLY A O 1
ATOM 859 N N . TRP A 1 118 ? 3.361 1.336 -9.558 1.00 98.44 118 TRP A N 1
ATOM 860 C CA . TRP A 1 118 ? 3.362 2.313 -10.656 1.00 98.44 118 TRP A CA 1
ATOM 861 C C . TRP A 1 118 ? 3.402 1.603 -12.022 1.00 98.44 118 TRP A C 1
ATOM 863 O O . TRP A 1 118 ? 4.250 1.885 -12.863 1.00 98.44 118 TRP A O 1
ATOM 873 N N . ALA A 1 119 ? 2.488 0.659 -12.233 1.00 98.75 119 ALA A N 1
ATOM 874 C CA . ALA A 1 119 ? 2.327 -0.161 -13.426 1.00 98.75 119 ALA A CA 1
ATOM 875 C C . ALA A 1 119 ? 0.846 -0.487 -13.641 1.00 98.75 119 ALA A C 1
ATOM 877 O O . ALA A 1 119 ? 0.035 -0.322 -12.735 1.00 98.75 119 ALA A O 1
ATOM 878 N N . GLU A 1 120 ? 0.482 -0.958 -14.834 1.00 98.88 120 GLU A N 1
ATOM 879 C CA . GLU A 1 120 ? -0.904 -1.363 -15.124 1.00 98.88 120 GLU A CA 1
ATOM 880 C C . GLU A 1 120 ? -1.317 -2.649 -14.385 1.00 98.88 120 GLU A C 1
ATOM 882 O O . GLU A 1 120 ? -2.494 -2.814 -14.055 1.00 98.88 120 GLU A O 1
ATOM 887 N N . TYR A 1 121 ? -0.359 -3.536 -14.097 1.00 98.88 121 TYR A N 1
ATOM 888 C CA . TYR A 1 121 ? -0.570 -4.769 -13.340 1.00 98.88 121 TYR A CA 1
ATOM 889 C C . TYR A 1 121 ? 0.555 -4.997 -12.330 1.00 98.88 121 TYR A C 1
ATOM 891 O O . TYR A 1 121 ? 1.695 -4.590 -12.550 1.00 98.88 121 TYR A O 1
ATOM 899 N N . ILE A 1 122 ? 0.235 -5.687 -11.239 1.00 98.81 122 ILE A N 1
ATOM 900 C CA . ILE A 1 122 ? 1.194 -6.135 -10.228 1.00 98.81 122 ILE A CA 1
ATOM 901 C C . ILE A 1 122 ? 0.807 -7.532 -9.745 1.00 98.81 122 ILE A C 1
ATOM 903 O O . ILE A 1 122 ? -0.375 -7.818 -9.551 1.00 98.81 122 ILE A O 1
ATOM 907 N N . VAL A 1 123 ? 1.801 -8.398 -9.553 1.00 98.62 123 VAL A N 1
ATOM 908 C CA . VAL A 1 123 ? 1.619 -9.712 -8.930 1.00 98.62 123 VAL A CA 1
ATOM 909 C C . VAL A 1 123 ? 2.033 -9.643 -7.464 1.00 98.62 123 VAL A C 1
ATOM 911 O O . VAL A 1 123 ? 3.053 -9.037 -7.132 1.00 98.62 123 VAL A O 1
ATOM 914 N N . VAL A 1 124 ? 1.228 -10.224 -6.579 1.00 98.50 124 VAL A N 1
ATOM 915 C CA . VAL A 1 124 ? 1.546 -10.341 -5.150 1.00 98.50 124 VAL A CA 1
ATOM 916 C C . VAL A 1 124 ? 1.023 -11.661 -4.586 1.00 98.50 124 VAL A C 1
ATOM 918 O O . VAL A 1 124 ? 0.035 -12.183 -5.100 1.00 98.50 124 VAL A O 1
ATOM 921 N N . PRO A 1 125 ? 1.591 -12.181 -3.484 1.00 98.00 125 PRO A N 1
ATOM 922 C CA . PRO A 1 125 ? 0.974 -13.279 -2.744 1.00 98.00 125 PRO A CA 1
ATOM 923 C C . PRO A 1 125 ? -0.465 -12.940 -2.335 1.00 98.00 125 PRO A C 1
ATOM 925 O O . PRO A 1 125 ? -0.738 -11.800 -1.949 1.00 98.00 125 PRO A O 1
ATOM 928 N N . GLU A 1 126 ? -1.384 -13.913 -2.344 1.00 98.00 126 GLU A N 1
ATOM 929 C CA . GLU A 1 126 ? -2.814 -13.653 -2.071 1.00 98.00 126 GLU A CA 1
ATOM 930 C C . GLU A 1 126 ? -3.056 -12.925 -0.738 1.00 98.00 126 GLU A C 1
ATOM 932 O O . GLU A 1 126 ? -3.939 -12.075 -0.617 1.00 98.00 126 GLU A O 1
ATOM 937 N N . ARG A 1 127 ? -2.200 -13.187 0.256 1.00 96.12 127 ARG A N 1
ATOM 938 C CA . ARG A 1 127 ? -2.276 -12.581 1.587 1.00 96.12 127 ARG A CA 1
ATOM 939 C C . ARG A 1 127 ? -1.995 -11.080 1.608 1.00 96.12 127 ARG A C 1
ATOM 941 O O . ARG A 1 127 ? -2.399 -10.398 2.547 1.00 96.12 127 ARG A O 1
ATOM 948 N N . ASN A 1 128 ? -1.268 -10.575 0.613 1.00 97.50 128 ASN A N 1
ATOM 949 C CA . ASN A 1 128 ? -0.979 -9.155 0.467 1.00 97.50 128 ASN A CA 1
ATOM 950 C C . ASN A 1 128 ? -2.173 -8.410 -0.138 1.00 97.50 128 ASN A C 1
ATOM 952 O O . ASN A 1 128 ? -2.291 -7.205 0.067 1.00 97.50 128 ASN A O 1
ATOM 956 N N . ALA A 1 129 ? -3.072 -9.108 -0.835 1.00 98.25 129 ALA A N 1
ATOM 957 C CA . ALA A 1 129 ? -4.277 -8.539 -1.416 1.00 98.25 129 ALA A CA 1
ATOM 958 C C . ALA A 1 129 ? -5.398 -8.468 -0.364 1.00 98.25 129 ALA A C 1
ATOM 960 O O . ALA A 1 129 ? -6.200 -9.388 -0.189 1.00 98.25 129 ALA A O 1
ATOM 961 N N . VAL A 1 130 ? -5.451 -7.359 0.373 1.00 97.75 130 VAL A N 1
ATOM 962 C CA . VAL A 1 130 ? -6.469 -7.113 1.400 1.00 97.75 130 VAL A CA 1
ATOM 963 C C . VAL A 1 130 ? -7.755 -6.648 0.724 1.00 97.75 130 VAL A C 1
ATOM 965 O O . VAL A 1 130 ? -7.730 -5.666 -0.018 1.00 97.75 130 VAL A O 1
ATOM 968 N N . ARG A 1 131 ? -8.884 -7.321 0.993 1.00 98.06 131 ARG A N 1
ATOM 969 C CA . ARG A 1 131 ? -10.200 -6.932 0.453 1.00 98.06 131 ARG A CA 1
ATOM 970 C C . ARG A 1 131 ? -10.492 -5.461 0.759 1.00 98.06 131 ARG A C 1
ATOM 972 O O . ARG A 1 131 ? -10.385 -5.023 1.906 1.00 98.06 131 ARG A O 1
ATOM 979 N N . LEU A 1 132 ? -10.854 -4.716 -0.277 1.00 98.19 132 LEU A N 1
ATOM 980 C CA . LEU A 1 132 ? -11.267 -3.324 -0.198 1.00 98.19 132 LEU A CA 1
ATOM 981 C C . LEU A 1 132 ? -12.803 -3.282 -0.159 1.00 98.19 132 LEU A C 1
ATOM 983 O O . LEU A 1 132 ? -13.421 -3.742 -1.115 1.00 98.19 132 LEU A O 1
ATOM 987 N N . PRO A 1 133 ? -13.427 -2.764 0.916 1.00 97.06 133 PRO A N 1
ATOM 988 C CA . PRO A 1 133 ? -14.884 -2.688 1.006 1.00 97.06 133 PRO A CA 1
ATOM 989 C C . PRO A 1 133 ? -15.501 -1.851 -0.115 1.00 97.06 133 PRO A C 1
ATOM 991 O O . PRO A 1 133 ? -14.897 -0.871 -0.562 1.00 97.06 133 PRO A O 1
ATOM 994 N N . ASP A 1 134 ? -16.733 -2.183 -0.509 1.00 96.38 134 ASP A N 1
ATOM 995 C CA . ASP A 1 134 ? -17.325 -1.591 -1.709 1.00 96.38 134 ASP A CA 1
ATOM 996 C C . ASP A 1 134 ? -17.520 -0.077 -1.629 1.00 96.38 134 ASP A C 1
ATOM 998 O O . ASP A 1 134 ? -17.351 0.648 -2.612 1.00 96.38 134 ASP A O 1
ATOM 1002 N N . ASN A 1 135 ? -17.787 0.416 -0.425 1.00 97.12 135 ASN A N 1
ATOM 1003 C CA . ASN A 1 135 ? -17.968 1.830 -0.132 1.00 97.12 135 ASN A CA 1
ATOM 1004 C C . ASN A 1 135 ? -16.652 2.623 -0.017 1.00 97.12 135 ASN A C 1
ATOM 1006 O O . ASN A 1 135 ? -16.688 3.813 0.301 1.00 97.12 135 ASN A O 1
ATOM 1010 N N . VAL A 1 136 ? -15.491 2.000 -0.244 1.00 97.56 136 VAL A N 1
ATOM 1011 C CA . VAL A 1 136 ? -14.188 2.671 -0.221 1.00 97.56 136 VAL A CA 1
ATOM 1012 C C . VAL A 1 136 ? -13.628 2.770 -1.637 1.00 97.56 136 VAL A C 1
ATOM 1014 O O . VAL A 1 136 ? -13.501 1.773 -2.344 1.00 97.56 136 VAL A O 1
ATOM 1017 N N . SER A 1 137 ? -13.269 3.984 -2.066 1.00 98.44 137 SER A N 1
ATOM 1018 C CA . SER A 1 137 ? -12.666 4.206 -3.387 1.00 98.44 137 SER A CA 1
ATOM 1019 C C . SER A 1 137 ? -11.251 3.618 -3.479 1.00 98.44 137 SER A C 1
ATOM 1021 O O . SER A 1 137 ? -10.564 3.456 -2.464 1.00 98.44 137 SER A O 1
ATOM 1023 N N . TYR A 1 138 ? -10.781 3.326 -4.695 1.00 98.69 138 TYR A N 1
ATOM 1024 C CA . TYR A 1 138 ? -9.433 2.786 -4.902 1.00 98.69 138 TYR A CA 1
ATOM 1025 C C . TYR A 1 138 ? -8.340 3.758 -4.440 1.00 98.69 138 TYR A C 1
ATOM 1027 O O . TYR A 1 138 ? -7.352 3.325 -3.856 1.00 98.69 138 TYR A O 1
ATOM 1035 N N . GLU A 1 139 ? -8.521 5.067 -4.616 1.00 97.88 139 GLU A N 1
ATOM 1036 C CA . GLU A 1 139 ? -7.554 6.087 -4.190 1.00 97.88 139 GLU A CA 1
ATOM 1037 C C . GLU A 1 139 ? -7.373 6.079 -2.670 1.00 97.88 139 GLU A C 1
ATOM 1039 O O . GLU A 1 139 ? -6.246 6.112 -2.170 1.00 97.88 139 GLU A O 1
ATOM 1044 N N . HIS A 1 140 ? -8.475 5.977 -1.918 1.00 96.75 140 HIS A N 1
ATOM 1045 C CA . HIS A 1 140 ? -8.398 5.799 -0.472 1.00 96.75 140 HIS A CA 1
ATOM 1046 C C . HIS A 1 140 ? -7.768 4.446 -0.117 1.00 96.75 140 HIS A C 1
ATOM 1048 O O . HIS A 1 140 ? -6.891 4.406 0.746 1.00 96.75 140 HIS A O 1
ATOM 1054 N N . GLY A 1 141 ? -8.153 3.366 -0.807 1.00 97.50 141 GLY A N 1
ATOM 1055 C CA . GLY A 1 141 ? -7.561 2.029 -0.678 1.00 97.50 141 GLY A CA 1
ATOM 1056 C C . GLY A 1 141 ? -6.036 2.029 -0.775 1.00 97.50 141 GLY A C 1
ATOM 1057 O O . GLY A 1 141 ? -5.353 1.546 0.130 1.00 97.50 141 GLY A O 1
ATOM 1058 N N . ALA A 1 142 ? -5.505 2.637 -1.834 1.00 97.69 142 ALA A N 1
ATOM 1059 C CA . ALA A 1 142 ? -4.078 2.711 -2.113 1.00 97.69 142 ALA A CA 1
ATOM 1060 C C . ALA A 1 142 ? -3.315 3.412 -0.977 1.00 97.69 142 ALA A C 1
ATOM 1062 O O . ALA A 1 142 ? -2.352 2.872 -0.429 1.00 97.69 142 ALA A O 1
ATOM 1063 N N . VAL A 1 143 ? -3.793 4.586 -0.557 1.00 95.25 143 VAL A N 1
ATOM 1064 C CA . VAL A 1 143 ? -3.145 5.410 0.478 1.00 95.25 143 VAL A CA 1
ATOM 1065 C C . VAL A 1 143 ? -3.279 4.799 1.881 1.00 95.25 143 VAL A C 1
ATOM 1067 O O . VAL A 1 143 ? -2.421 5.022 2.750 1.00 95.25 143 VAL A O 1
ATOM 1070 N N . MET A 1 144 ? -4.343 4.027 2.134 1.00 94.88 144 MET A N 1
ATOM 1071 C CA . MET A 1 144 ? -4.588 3.394 3.432 1.00 94.88 144 MET A CA 1
ATOM 1072 C C . MET A 1 144 ? -3.493 2.402 3.815 1.00 94.88 144 MET A C 1
ATOM 1074 O O . MET A 1 144 ? -3.117 2.347 4.991 1.00 94.88 144 MET A O 1
ATOM 1078 N N . MET A 1 145 ? -2.962 1.658 2.843 1.00 93.25 145 MET A N 1
ATOM 1079 C CA . MET A 1 145 ? -1.980 0.610 3.110 1.00 93.25 145 MET A CA 1
ATOM 1080 C C . MET A 1 145 ? -0.604 1.134 3.511 1.00 93.25 145 MET A C 1
ATOM 1082 O O . MET A 1 145 ? 0.139 0.386 4.139 1.00 93.25 145 MET A O 1
ATOM 1086 N N . CYS A 1 146 ? -0.310 2.421 3.303 1.00 95.25 146 CYS A N 1
ATOM 1087 C CA . CYS A 1 146 ? 0.899 3.073 3.808 1.00 95.25 146 CYS A CA 1
ATOM 1088 C C . CYS A 1 146 ? 0.601 4.079 4.927 1.00 95.25 146 CYS A C 1
ATOM 1090 O O . CYS A 1 146 ? 0.881 3.837 6.106 1.00 95.25 146 CYS A O 1
ATOM 1092 N N . SER A 1 147 ? 0.036 5.238 4.582 1.00 93.56 147 SER A N 1
ATOM 1093 C CA . SER A 1 147 ? -0.059 6.362 5.516 1.00 93.56 147 SER A CA 1
ATOM 1094 C C . SER A 1 147 ? -0.996 6.071 6.693 1.00 93.56 147 SER A C 1
ATOM 1096 O O . SER A 1 147 ? -0.671 6.391 7.844 1.00 93.56 147 SER A O 1
ATOM 1098 N N . SER A 1 148 ? -2.144 5.443 6.427 1.00 94.88 148 SER A N 1
ATOM 1099 C CA . SER A 1 148 ? -3.164 5.163 7.439 1.00 94.88 148 SER A CA 1
ATOM 1100 C C . SER A 1 148 ? -2.783 3.977 8.310 1.00 94.88 148 SER A C 1
ATOM 1102 O O . SER A 1 148 ? -2.848 4.102 9.533 1.00 94.88 148 SER A O 1
ATOM 1104 N N . SER A 1 149 ? -2.306 2.879 7.720 1.00 94.56 149 SER A N 1
ATOM 1105 C CA . SER A 1 149 ? -1.812 1.705 8.450 1.00 94.56 149 SER A CA 1
ATOM 1106 C C . SER A 1 149 ? -0.661 2.077 9.397 1.00 94.56 149 SER A C 1
ATOM 1108 O O . SER A 1 149 ? -0.708 1.753 10.587 1.00 94.56 149 SER A O 1
ATOM 1110 N N . THR A 1 150 ? 0.308 2.871 8.927 1.00 95.56 150 THR A N 1
ATOM 1111 C CA . THR A 1 150 ? 1.425 3.376 9.744 1.00 95.56 150 THR A CA 1
ATOM 1112 C C . THR A 1 150 ? 0.929 4.242 10.902 1.00 95.56 150 THR A C 1
ATOM 1114 O O . THR A 1 150 ? 1.393 4.123 12.041 1.00 95.56 150 THR A O 1
ATOM 1117 N N . SER A 1 151 ? -0.038 5.120 10.631 1.00 96.62 151 SER A N 1
ATOM 1118 C CA . SER A 1 151 ? -0.609 6.014 11.641 1.00 96.62 151 SER A CA 1
ATOM 1119 C C . SER A 1 151 ? -1.403 5.250 12.698 1.00 96.62 151 SER A C 1
ATOM 1121 O O . SER A 1 151 ? -1.226 5.489 13.895 1.00 96.62 151 SER A O 1
ATOM 1123 N N . LEU A 1 152 ? -2.219 4.283 12.273 1.00 96.00 152 LEU A N 1
ATOM 1124 C CA . LEU A 1 152 ? -2.970 3.395 13.154 1.00 96.00 152 LEU A CA 1
ATOM 1125 C C . LEU A 1 152 ? -2.031 2.563 14.032 1.00 96.00 152 LEU A C 1
ATOM 1127 O O . LEU A 1 152 ? -2.211 2.522 15.250 1.00 96.00 152 LEU A O 1
ATOM 1131 N N . HIS A 1 153 ? -1.002 1.948 13.441 1.00 94.56 153 HIS A N 1
ATOM 1132 C CA . HIS A 1 153 ? 0.002 1.182 14.179 1.00 94.56 153 HIS A CA 1
ATOM 1133 C C . HIS A 1 153 ? 0.628 2.024 15.293 1.00 94.56 153 HIS A C 1
ATOM 1135 O O . HIS A 1 153 ? 0.738 1.592 16.443 1.00 94.56 153 HIS A O 1
ATOM 1141 N N . ALA A 1 154 ? 1.001 3.262 14.985 1.00 95.12 154 ALA A N 1
ATOM 1142 C CA . ALA A 1 154 ? 1.641 4.119 15.961 1.00 95.12 154 ALA A CA 1
ATOM 1143 C C . ALA A 1 154 ? 0.697 4.622 17.062 1.00 95.12 154 ALA A C 1
ATOM 1145 O O . ALA A 1 154 ? 1.127 4.729 18.214 1.00 95.12 154 ALA A O 1
ATOM 1146 N N . LEU A 1 155 ? -0.578 4.879 16.749 1.00 95.56 155 LEU A N 1
ATOM 1147 C CA . LEU A 1 155 ? -1.606 5.181 17.752 1.00 95.56 155 LEU A CA 1
ATOM 1148 C C . LEU A 1 155 ? -1.846 3.979 18.680 1.00 95.56 155 LEU A C 1
ATOM 1150 O O . LEU A 1 155 ? -1.875 4.146 19.901 1.00 95.56 155 LEU A O 1
ATOM 1154 N N . ARG A 1 156 ? -1.886 2.755 18.138 1.00 94.12 156 ARG A N 1
ATOM 1155 C CA . ARG A 1 156 ? -1.954 1.513 18.932 1.00 94.12 156 ARG A CA 1
ATOM 1156 C C . ARG A 1 156 ? -0.724 1.341 19.828 1.00 94.12 156 ARG A C 1
ATOM 1158 O O . ARG A 1 156 ? -0.859 1.109 21.026 1.00 94.12 156 ARG A O 1
ATOM 1165 N N . LYS A 1 157 ? 0.488 1.564 19.305 1.00 92.69 157 LYS A N 1
ATOM 1166 C CA . LYS A 1 157 ? 1.740 1.566 20.096 1.00 92.69 157 LYS A CA 1
ATOM 1167 C C . LYS A 1 157 ? 1.778 2.656 21.170 1.00 92.69 157 LYS A C 1
ATOM 1169 O O . LYS A 1 157 ? 2.495 2.514 22.172 1.00 92.69 157 LYS A O 1
ATOM 1174 N N . ALA A 1 158 ? 1.087 3.772 20.949 1.00 92.38 158 ALA A N 1
ATOM 1175 C CA . ALA A 1 158 ? 0.908 4.815 21.950 1.00 92.38 158 ALA A CA 1
ATOM 1176 C C . ALA A 1 158 ? -0.094 4.385 23.035 1.00 92.38 158 ALA A C 1
ATOM 1178 O O . ALA A 1 158 ? 0.077 4.793 24.184 1.00 92.38 158 ALA A O 1
ATOM 1179 N N . ARG A 1 159 ? -1.004 3.455 22.710 1.00 94.31 159 ARG A N 1
ATOM 1180 C CA . ARG A 1 159 ? -2.205 3.092 23.476 1.00 94.31 159 ARG A CA 1
ATOM 1181 C C . ARG A 1 159 ? -3.180 4.259 23.584 1.00 94.31 159 ARG A C 1
ATOM 1183 O O . ARG A 1 159 ? -3.666 4.536 24.670 1.00 94.31 159 ARG A O 1
ATOM 1190 N N . CYS A 1 160 ? -3.406 4.932 22.455 1.00 93.12 160 CYS A N 1
ATOM 1191 C CA . CYS A 1 160 ? -4.456 5.937 22.344 1.00 93.12 160 CYS A CA 1
ATOM 1192 C C . CYS A 1 160 ? -5.799 5.301 22.715 1.00 93.12 160 CYS A C 1
ATOM 1194 O O . CYS A 1 160 ? -6.179 4.292 22.117 1.00 93.12 160 CYS A O 1
ATOM 1196 N N . ALA A 1 161 ? -6.485 5.896 23.678 1.00 91.56 161 ALA A N 1
ATOM 1197 C CA . ALA A 1 161 ? -7.773 5.467 24.189 1.00 91.56 161 ALA A CA 1
ATOM 1198 C C . ALA A 1 161 ? -8.794 6.617 24.119 1.00 91.56 161 ALA A C 1
ATOM 1200 O O . ALA A 1 161 ? -8.407 7.789 24.007 1.00 91.56 161 ALA A O 1
ATOM 1201 N N . PRO A 1 162 ? -10.100 6.310 24.199 1.00 95.75 162 PRO A N 1
ATOM 1202 C CA . PRO A 1 162 ? -11.123 7.333 24.333 1.00 95.75 162 PRO A CA 1
ATOM 1203 C C . PRO A 1 162 ? -10.822 8.292 25.492 1.00 95.75 162 PRO A C 1
ATOM 1205 O O . PRO A 1 162 ? -10.375 7.877 26.559 1.00 95.75 162 PRO A O 1
ATOM 1208 N N . GLY A 1 163 ? -11.048 9.586 25.278 1.00 93.31 163 GLY A N 1
ATOM 1209 C CA . GLY A 1 163 ? -10.754 10.629 26.262 1.00 93.31 163 GLY A CA 1
ATOM 1210 C C . GLY A 1 163 ? -9.328 11.190 26.211 1.00 93.31 163 GLY A C 1
ATOM 1211 O O . GLY A 1 163 ? -9.092 12.266 26.765 1.00 93.31 163 GLY A O 1
ATOM 1212 N N . ASP A 1 164 ? -8.389 10.555 25.502 1.00 93.75 164 ASP A N 1
ATOM 1213 C CA . ASP A 1 164 ? -7.002 11.031 25.426 1.00 93.75 164 ASP A CA 1
ATOM 1214 C C . ASP A 1 164 ? -6.848 12.357 24.667 1.00 93.75 164 ASP A C 1
ATOM 1216 O O . ASP A 1 164 ? -7.611 12.686 23.753 1.00 93.75 164 ASP A O 1
ATOM 1220 N N . VAL A 1 165 ? -5.780 13.089 25.006 1.00 94.81 165 VAL A N 1
ATOM 1221 C CA . VAL A 1 165 ? -5.318 14.263 24.256 1.00 94.81 165 VAL A CA 1
ATOM 1222 C C . VAL A 1 165 ? -4.115 13.870 23.398 1.00 94.81 165 VAL A C 1
ATOM 1224 O O . VAL A 1 165 ? -3.037 13.528 23.898 1.00 94.81 165 VAL A O 1
ATOM 1227 N N . VAL A 1 166 ? -4.275 13.956 22.079 1.00 94.25 166 VAL A N 1
ATOM 1228 C CA . VAL A 1 166 ? -3.277 13.511 21.098 1.00 94.25 166 VAL A CA 1
ATOM 1229 C C . VAL A 1 166 ? -2.599 14.708 20.439 1.00 94.25 166 VAL A C 1
ATOM 1231 O O . VAL A 1 166 ? -3.253 15.541 19.818 1.00 94.25 166 VAL A O 1
ATOM 1234 N N . LEU A 1 167 ? -1.267 14.777 20.517 1.00 94.75 167 LEU A N 1
ATOM 1235 C CA . LEU A 1 167 ? -0.451 15.750 19.788 1.00 94.75 167 LEU A CA 1
ATOM 1236 C C . LEU A 1 167 ? 0.194 15.097 18.559 1.00 94.75 167 LEU A C 1
ATOM 1238 O O . LEU A 1 167 ? 1.105 14.268 18.674 1.00 94.75 167 LEU A O 1
ATOM 1242 N N . VAL A 1 168 ? -0.217 15.550 17.378 1.00 94.31 168 VAL A N 1
ATOM 1243 C CA . VAL A 1 168 ? 0.342 15.152 16.083 1.00 94.31 168 VAL A CA 1
ATOM 1244 C C . VAL A 1 168 ? 1.326 16.214 15.599 1.00 94.31 168 VAL A C 1
ATOM 1246 O O . VAL A 1 168 ? 0.941 17.358 15.358 1.00 94.31 168 VAL A O 1
ATOM 1249 N N . ILE A 1 169 ? 2.605 15.851 15.449 1.00 93.56 169 ILE A N 1
ATOM 1250 C CA . ILE A 1 169 ? 3.637 16.757 14.919 1.00 93.56 169 ILE A CA 1
ATOM 1251 C C . ILE A 1 169 ? 3.938 16.400 13.466 1.00 93.56 169 ILE A C 1
ATOM 1253 O O . ILE A 1 169 ? 4.520 15.353 13.174 1.00 93.56 169 ILE A O 1
ATOM 1257 N N . GLY A 1 170 ? 3.586 17.326 12.578 1.00 91.62 170 GLY A N 1
ATOM 1258 C CA . GLY A 1 170 ? 3.546 17.176 11.131 1.00 91.62 170 GLY A CA 1
ATOM 1259 C C . GLY A 1 170 ? 2.135 16.823 10.667 1.00 91.62 170 GLY A C 1
ATOM 1260 O O . GLY A 1 170 ? 1.651 15.742 10.971 1.00 91.62 170 GLY A O 1
ATOM 1261 N N . ALA A 1 171 ? 1.504 17.707 9.898 1.00 91.81 171 ALA A N 1
ATOM 1262 C CA . ALA A 1 171 ? 0.175 17.572 9.300 1.00 91.81 171 ALA A CA 1
ATOM 1263 C C . ALA A 1 171 ? 0.269 17.328 7.775 1.00 91.81 171 ALA A C 1
ATOM 1265 O O . ALA A 1 171 ? -0.433 17.945 6.977 1.00 91.81 171 ALA A O 1
ATOM 1266 N N . GLY A 1 172 ? 1.194 16.449 7.364 1.00 90.94 172 GLY A N 1
ATOM 1267 C CA . GLY A 1 172 ? 1.253 15.870 6.008 1.00 90.94 172 GLY A CA 1
ATOM 1268 C C . GLY A 1 172 ? 0.412 14.590 5.899 1.00 90.94 172 GLY A C 1
ATOM 1269 O O . GLY A 1 172 ? -0.418 14.361 6.767 1.00 90.94 172 GLY A O 1
ATOM 1270 N N . GLY A 1 173 ? 0.665 13.720 4.910 1.00 90.75 173 GLY A N 1
ATOM 1271 C CA . GLY A 1 173 ? -0.112 12.481 4.684 1.00 90.75 173 GLY A CA 1
ATOM 1272 C C . GLY A 1 173 ? -0.341 11.639 5.949 1.00 90.75 173 GLY A C 1
ATOM 1273 O O . GLY A 1 173 ? -1.460 11.574 6.447 1.00 90.75 173 GLY A O 1
ATOM 1274 N N . LEU A 1 174 ? 0.732 11.111 6.558 1.00 94.44 174 LEU A N 1
ATOM 1275 C CA . LEU A 1 174 ? 0.641 10.363 7.827 1.00 94.44 174 LEU A CA 1
ATOM 1276 C C . LEU A 1 174 ? -0.009 11.187 8.950 1.00 94.44 174 LEU A C 1
ATOM 1278 O O . LEU A 1 174 ? -0.798 10.678 9.733 1.00 94.44 174 LEU A O 1
ATOM 1282 N N . GLY A 1 175 ? 0.323 12.474 9.045 1.00 94.31 175 GLY A N 1
ATOM 1283 C CA . GLY A 1 175 ? -0.228 13.350 10.077 1.00 94.31 175 GLY A CA 1
ATOM 1284 C C . GLY A 1 175 ? -1.742 13.480 9.986 1.00 94.31 175 GLY A C 1
ATOM 1285 O O . GLY A 1 175 ? -2.442 13.378 10.989 1.00 94.31 175 GLY A O 1
ATOM 1286 N N . MET A 1 176 ? -2.252 13.663 8.772 1.00 93.88 176 MET A N 1
ATOM 1287 C CA . MET A 1 176 ? -3.679 13.765 8.502 1.00 93.88 176 MET A CA 1
ATOM 1288 C C . MET A 1 176 ? -4.395 12.437 8.742 1.00 93.88 176 MET A C 1
ATOM 1290 O O . MET A 1 176 ? -5.495 12.450 9.298 1.00 93.88 176 MET A O 1
ATOM 1294 N N . SER A 1 177 ? -3.778 11.300 8.409 1.00 95.19 177 SER A N 1
ATOM 1295 C CA . SER A 1 177 ? -4.321 9.986 8.769 1.00 95.19 177 SER A CA 1
ATOM 1296 C C . SER A 1 177 ? -4.362 9.802 10.288 1.00 95.19 177 SER A C 1
ATOM 1298 O O . SER A 1 177 ? -5.408 9.462 10.832 1.00 95.19 177 SER A O 1
ATOM 1300 N N . ALA A 1 178 ? -3.282 10.129 11.007 1.00 96.19 178 ALA A N 1
ATOM 1301 C CA . ALA A 1 178 ? -3.241 10.061 12.469 1.00 96.19 178 ALA A CA 1
ATOM 1302 C C . ALA A 1 178 ? -4.288 10.966 13.136 1.00 96.19 178 ALA A C 1
ATOM 1304 O O . ALA A 1 178 ? -4.920 10.546 14.100 1.00 96.19 178 ALA A O 1
ATOM 1305 N N . ILE A 1 179 ? -4.508 12.183 12.622 1.00 95.19 179 ILE A N 1
ATOM 1306 C CA . ILE A 1 179 ? -5.532 13.099 13.147 1.00 95.19 179 ILE A CA 1
ATOM 1307 C C . ILE A 1 179 ? -6.931 12.496 13.005 1.00 95.19 179 ILE A C 1
ATOM 1309 O O . ILE A 1 179 ? -7.706 12.532 13.959 1.00 95.19 179 ILE A O 1
ATOM 1313 N N . GLN A 1 180 ? -7.258 11.961 11.827 1.00 95.19 180 GLN A N 1
ATOM 1314 C CA . GLN A 1 180 ? -8.574 11.378 11.556 1.00 95.19 180 GLN A CA 1
ATOM 1315 C C . GLN A 1 180 ? -8.795 10.117 12.396 1.00 95.19 180 GLN A C 1
ATOM 1317 O O . GLN A 1 180 ? -9.786 10.031 13.113 1.00 95.19 180 GLN A O 1
ATOM 1322 N N . ILE A 1 181 ? -7.821 9.204 12.408 1.00 96.38 181 ILE A N 1
ATOM 1323 C CA . ILE A 1 181 ? -7.903 7.947 13.161 1.00 96.38 181 ILE A CA 1
ATOM 1324 C C . ILE A 1 181 ? -7.980 8.211 14.669 1.00 96.38 181 ILE A C 1
ATOM 1326 O O . ILE A 1 181 ? -8.791 7.593 15.348 1.00 96.38 181 ILE A O 1
ATOM 1330 N N . ALA A 1 182 ? -7.197 9.149 15.213 1.00 96.12 182 ALA A N 1
ATOM 1331 C CA . ALA A 1 182 ? -7.257 9.481 16.638 1.00 96.12 182 ALA A CA 1
ATOM 1332 C C . ALA A 1 182 ? -8.650 9.980 17.062 1.00 96.12 182 ALA A C 1
ATOM 1334 O O . ALA A 1 182 ? -9.123 9.621 18.137 1.00 96.12 182 ALA A O 1
ATOM 1335 N N . ARG A 1 183 ? -9.327 10.767 16.211 1.00 95.19 183 ARG A N 1
ATOM 1336 C CA . ARG A 1 183 ? -10.715 11.195 16.459 1.00 95.19 183 ARG A CA 1
ATOM 1337 C C . ARG A 1 183 ? -11.677 10.012 16.442 1.00 95.19 183 ARG A C 1
ATOM 1339 O O . ARG A 1 183 ? -12.491 9.902 17.349 1.00 95.19 183 ARG A O 1
ATOM 1346 N N . THR A 1 184 ? -11.556 9.121 15.459 1.00 95.62 184 THR A N 1
ATOM 1347 C CA . THR A 1 184 ? -12.375 7.900 15.375 1.00 95.62 184 THR A CA 1
ATOM 1348 C C . THR A 1 184 ? -12.169 6.982 16.583 1.00 95.62 184 THR A C 1
ATOM 1350 O O . THR A 1 184 ? -13.123 6.380 17.056 1.00 95.62 184 THR A O 1
ATOM 1353 N N . LEU A 1 185 ? -10.953 6.923 17.138 1.00 95.62 185 LEU A N 1
ATOM 1354 C CA . LEU A 1 185 ? -10.640 6.184 18.370 1.00 95.62 185 LEU A CA 1
ATOM 1355 C C . LEU A 1 185 ? -11.128 6.879 19.659 1.00 95.62 185 LEU A C 1
ATOM 1357 O O . LEU A 1 185 ? -10.859 6.390 20.753 1.00 95.62 185 LEU A O 1
ATOM 1361 N N . GLY A 1 186 ? -11.825 8.015 19.555 1.00 94.94 186 GLY A N 1
ATOM 1362 C CA . GLY A 1 186 ? -12.450 8.692 20.691 1.00 94.94 186 GLY A CA 1
ATOM 1363 C C . GLY A 1 186 ? -11.548 9.665 21.452 1.00 94.94 186 GLY A C 1
ATOM 1364 O O . GLY A 1 186 ? -11.883 10.030 22.579 1.00 94.94 186 GLY A O 1
ATOM 1365 N N . ALA A 1 187 ? -10.417 10.101 20.885 1.00 95.69 187 ALA A N 1
ATOM 1366 C CA . ALA A 1 187 ? -9.593 11.135 21.515 1.00 95.69 187 ALA A CA 1
ATOM 1367 C C . ALA A 1 187 ? -10.438 12.391 21.808 1.00 95.69 187 ALA A C 1
ATOM 1369 O O . ALA A 1 187 ? -11.085 12.935 20.909 1.00 95.69 187 ALA A O 1
ATOM 1370 N N . SER A 1 188 ? -10.404 12.880 23.052 1.00 95.12 188 SER A N 1
ATOM 1371 C CA . SER A 1 188 ? -11.154 14.078 23.463 1.00 95.12 188 SER A CA 1
ATOM 1372 C C . SER A 1 188 ? -10.639 15.333 22.762 1.00 95.12 188 SER A C 1
ATOM 1374 O O . SER A 1 188 ? -11.393 16.268 22.484 1.00 95.12 188 SER A O 1
ATOM 1376 N N . GLN A 1 189 ? -9.344 15.345 22.437 1.00 94.00 189 GLN A N 1
ATOM 1377 C CA . GLN A 1 189 ? -8.704 16.442 21.737 1.00 94.00 189 GLN A CA 1
ATOM 1378 C C . GLN A 1 189 ? -7.566 15.940 20.849 1.00 94.00 189 GLN A C 1
ATOM 1380 O O . GLN A 1 189 ? -6.724 15.148 21.264 1.00 94.00 189 GLN A O 1
ATOM 1385 N N . VAL A 1 190 ? -7.493 16.475 19.628 1.00 94.25 190 VAL A N 1
ATOM 1386 C CA . VAL A 1 190 ? -6.365 16.254 18.717 1.00 94.25 190 VAL A CA 1
ATOM 1387 C C . VAL A 1 190 ? -5.749 17.596 18.345 1.00 94.25 190 VAL A C 1
ATOM 1389 O O . VAL A 1 190 ? -6.386 18.431 17.700 1.00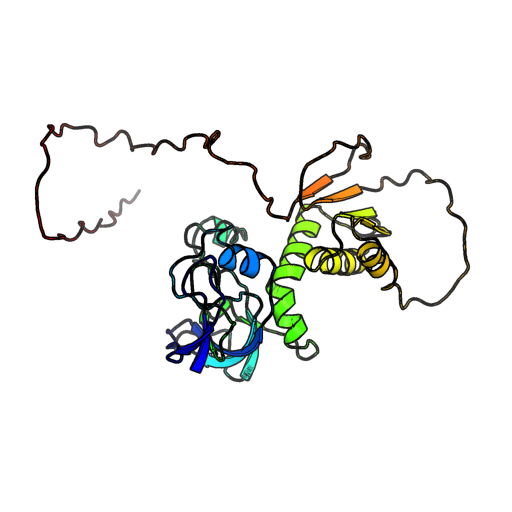 94.25 190 VAL A O 1
ATOM 1392 N N . VAL A 1 191 ? -4.499 17.798 18.747 1.00 93.50 191 VAL A N 1
ATOM 1393 C CA . VAL A 1 191 ? -3.710 18.999 18.475 1.00 93.50 191 VAL A CA 1
ATOM 1394 C C . VAL A 1 191 ? -2.739 18.698 17.340 1.00 93.50 191 VAL A C 1
ATOM 1396 O O . VAL A 1 191 ? -1.920 17.789 17.443 1.00 93.50 191 VAL A O 1
ATOM 1399 N N . ALA A 1 192 ? -2.808 19.476 16.262 1.00 92.56 192 ALA A N 1
ATOM 1400 C CA . ALA A 1 192 ? -1.865 19.396 15.151 1.00 92.56 192 ALA A CA 1
ATOM 1401 C C . ALA A 1 192 ? -0.830 20.523 15.253 1.00 92.56 192 ALA A C 1
ATOM 1403 O O . ALA A 1 192 ? -1.195 21.692 15.392 1.00 92.56 192 ALA A O 1
ATOM 1404 N N . ALA A 1 193 ? 0.451 20.176 15.152 1.00 92.00 193 ALA A N 1
ATOM 1405 C CA . ALA A 1 193 ? 1.555 21.126 15.087 1.00 92.00 193 ALA A CA 1
ATOM 1406 C C . ALA A 1 193 ? 2.357 20.897 13.804 1.00 92.00 193 ALA A C 1
ATOM 1408 O O . ALA A 1 193 ? 2.892 19.812 13.590 1.00 92.00 193 ALA A O 1
ATOM 1409 N N . ASP A 1 194 ? 2.470 21.919 12.962 1.00 92.19 194 ASP A N 1
ATOM 1410 C CA . ASP A 1 194 ? 3.282 21.893 11.745 1.00 92.19 194 ASP A CA 1
ATOM 1411 C C . ASP A 1 194 ? 4.065 23.206 11.628 1.00 92.19 194 ASP A C 1
ATOM 1413 O O . ASP A 1 194 ? 3.656 24.225 12.183 1.00 92.19 194 ASP A O 1
ATOM 1417 N N . ARG A 1 195 ? 5.205 23.174 10.932 1.00 91.00 195 ARG A N 1
ATOM 1418 C CA . ARG A 1 195 ? 5.988 24.380 10.624 1.00 91.00 195 ARG A CA 1
ATOM 1419 C C . ARG A 1 195 ? 5.309 25.219 9.543 1.00 91.00 195 ARG A C 1
ATOM 1421 O O . ARG A 1 195 ? 5.510 26.425 9.507 1.00 91.00 195 ARG A O 1
ATOM 1428 N N . ASP A 1 196 ? 4.526 24.586 8.671 1.00 88.25 196 ASP A N 1
ATOM 1429 C CA . ASP A 1 196 ? 3.691 25.266 7.686 1.00 88.25 196 ASP A CA 1
ATOM 1430 C C . ASP A 1 196 ? 2.318 25.582 8.307 1.00 88.25 196 ASP A C 1
ATOM 1432 O O . ASP A 1 196 ? 1.496 24.692 8.562 1.00 88.25 196 ASP A O 1
ATOM 1436 N N . ALA A 1 197 ? 2.051 26.873 8.528 1.00 81.94 197 ALA A N 1
ATOM 1437 C CA . ALA A 1 197 ? 0.807 27.356 9.122 1.00 81.94 197 ALA A CA 1
ATOM 1438 C C . ALA A 1 197 ? -0.447 26.975 8.309 1.00 81.94 197 ALA A C 1
ATOM 1440 O O . ALA A 1 197 ? -1.539 26.865 8.872 1.00 81.94 197 ALA A O 1
ATOM 1441 N N . ARG A 1 198 ? -0.336 26.753 6.992 1.00 84.62 198 ARG A N 1
ATOM 1442 C CA . ARG A 1 198 ? -1.449 26.254 6.166 1.00 84.62 198 ARG A CA 1
ATOM 1443 C C . ARG A 1 198 ? -1.811 24.822 6.557 1.00 84.62 198 ARG A C 1
ATOM 1445 O O . ARG A 1 198 ? -2.980 24.537 6.796 1.00 84.62 198 ARG A O 1
ATOM 1452 N N . LYS A 1 199 ? -0.816 23.944 6.718 1.00 82.25 199 LYS A N 1
ATOM 1453 C CA . LYS A 1 199 ? -1.029 22.534 7.101 1.00 82.25 199 LYS A CA 1
ATOM 1454 C C . LYS A 1 199 ? -1.584 22.406 8.516 1.00 82.25 199 LYS A C 1
ATOM 1456 O O . LYS A 1 199 ? -2.513 21.634 8.752 1.00 82.25 199 LYS A O 1
ATOM 1461 N N . ALA A 1 200 ? -1.083 23.225 9.441 1.00 71.75 200 ALA A N 1
ATOM 1462 C CA . ALA A 1 200 ? -1.608 23.286 10.804 1.00 71.75 200 ALA A CA 1
ATOM 1463 C C . ALA A 1 200 ? -3.101 23.681 10.842 1.00 71.75 200 ALA A C 1
ATOM 1465 O O . ALA A 1 200 ? -3.865 23.142 11.646 1.00 71.75 200 ALA A O 1
ATOM 1466 N N . ARG A 1 201 ? -3.542 24.581 9.946 1.00 71.94 201 ARG A N 1
ATOM 1467 C CA . ARG A 1 201 ? -4.951 24.999 9.819 1.00 71.94 201 ARG A CA 1
ATOM 1468 C C . ARG A 1 201 ? -5.847 23.900 9.239 1.00 71.94 201 ARG A C 1
ATOM 1470 O O . ARG A 1 201 ? -6.954 23.709 9.743 1.00 71.94 201 ARG A O 1
ATOM 1477 N N . THR A 1 202 ? -5.378 23.133 8.255 1.00 70.69 202 THR A N 1
ATOM 1478 C CA . THR A 1 202 ? -6.143 22.020 7.658 1.00 70.69 202 THR A CA 1
ATOM 1479 C C . THR A 1 202 ? -6.519 20.950 8.687 1.00 70.69 202 THR A C 1
ATOM 1481 O O . THR A 1 202 ? -7.646 20.452 8.676 1.00 70.69 202 THR A O 1
ATOM 1484 N N . GLY A 1 203 ? -5.633 20.659 9.647 1.00 60.06 203 GLY A N 1
ATOM 1485 C CA . GLY A 1 203 ? -5.922 19.729 10.746 1.00 60.06 203 GLY A CA 1
ATOM 1486 C C . GLY A 1 203 ? -7.096 20.160 11.643 1.00 60.06 203 GLY A C 1
ATOM 1487 O O . GLY A 1 203 ? -7.773 19.311 12.229 1.00 60.06 203 GLY A O 1
ATOM 1488 N N . ARG A 1 204 ? -7.390 21.468 11.723 1.00 57.12 204 ARG A N 1
ATOM 1489 C CA . ARG A 1 204 ? -8.496 22.021 12.528 1.00 57.12 204 ARG A CA 1
ATOM 1490 C C . ARG A 1 204 ? -9.847 21.975 11.810 1.00 57.12 204 ARG A C 1
ATOM 1492 O O . ARG A 1 204 ? -10.855 21.742 12.465 1.00 57.12 204 ARG A O 1
ATOM 1499 N N . ARG A 1 205 ? -9.871 22.166 10.484 1.00 51.16 205 ARG A N 1
ATOM 1500 C CA . ARG A 1 205 ? -11.108 22.367 9.700 1.00 51.16 205 ARG A CA 1
ATOM 1501 C C . ARG A 1 205 ? -11.988 21.125 9.533 1.00 51.16 205 ARG A C 1
ATOM 1503 O O . ARG A 1 205 ? -13.183 21.277 9.339 1.00 51.16 205 ARG A O 1
ATOM 1510 N N . ARG A 1 206 ? -11.458 19.903 9.668 1.00 52.44 206 ARG A N 1
ATOM 1511 C CA . ARG A 1 206 ? -12.249 18.655 9.535 1.00 52.44 206 ARG A CA 1
ATOM 1512 C C . ARG A 1 206 ? -13.137 18.342 10.758 1.00 52.44 206 ARG A C 1
ATOM 1514 O O . ARG A 1 206 ? -13.205 17.195 11.188 1.00 52.44 206 ARG A O 1
ATOM 1521 N N . ARG A 1 207 ? -13.737 19.362 11.378 1.00 43.50 207 ARG A N 1
ATOM 1522 C CA . ARG A 1 207 ? -14.733 19.245 12.455 1.00 43.50 207 ARG A CA 1
ATOM 1523 C C . ARG A 1 207 ? -16.113 19.571 11.867 1.00 43.50 207 ARG A C 1
ATOM 1525 O O . ARG A 1 207 ? -16.701 20.587 12.196 1.00 43.50 207 ARG A O 1
ATOM 1532 N N . SER A 1 208 ? -16.599 18.725 10.968 1.00 33.00 208 SER A N 1
ATOM 1533 C CA . SER A 1 208 ? -17.998 18.689 10.516 1.00 33.00 208 SER A CA 1
ATOM 1534 C C . SER A 1 208 ? -18.348 17.202 10.409 1.00 33.00 208 SER A C 1
ATOM 1536 O O . SER A 1 208 ? -17.663 16.495 9.683 1.00 33.00 208 SER A O 1
ATOM 1538 N N . GLN A 1 209 ? -19.280 16.610 11.149 1.00 32.31 209 GLN A N 1
ATOM 1539 C CA . GLN A 1 209 ? -20.512 17.122 11.734 1.00 32.31 209 GLN A CA 1
ATOM 1540 C C . GLN A 1 209 ? -20.709 16.515 13.137 1.00 32.31 209 GLN A C 1
ATOM 1542 O O . GLN A 1 209 ? -20.657 15.302 13.314 1.00 32.31 209 GLN A O 1
ATOM 1547 N N . ARG A 1 210 ? -20.948 17.364 14.135 1.00 28.59 210 ARG A N 1
ATOM 1548 C CA . ARG A 1 210 ? -21.859 17.071 15.247 1.00 28.59 210 ARG A CA 1
ATOM 1549 C C . ARG A 1 210 ? -22.490 18.399 15.648 1.00 28.59 210 ARG A C 1
ATOM 1551 O O . ARG A 1 210 ? -21.785 19.370 15.921 1.00 28.59 210 ARG A O 1
ATOM 1558 N N . SER A 1 211 ? -23.806 18.412 15.541 1.00 30.03 211 SER A N 1
ATOM 1559 C CA . SER A 1 211 ? -24.752 19.496 15.763 1.00 30.03 211 SER A CA 1
ATOM 1560 C C . SER A 1 211 ? -24.677 20.031 17.198 1.00 30.03 211 SER A C 1
ATOM 1562 O O . SER A 1 211 ? -24.527 19.248 18.131 1.00 30.03 211 SER A O 1
ATOM 1564 N N . GLY A 1 212 ? -24.852 21.348 17.355 1.00 27.34 212 GLY A N 1
ATOM 1565 C CA . GLY A 1 212 ? -25.302 21.979 18.601 1.00 27.34 212 GLY A CA 1
ATOM 1566 C C . GLY A 1 212 ? -24.222 22.547 19.533 1.00 27.34 212 GLY A C 1
ATOM 1567 O O . GLY A 1 212 ? -23.428 21.811 20.110 1.00 27.34 212 GLY A O 1
ATOM 1568 N N . GLY A 1 213 ? -24.282 23.867 19.755 1.00 26.45 213 GLY A N 1
ATOM 1569 C CA . GLY A 1 213 ? -23.985 24.465 21.064 1.00 26.45 213 GLY A CA 1
ATOM 1570 C C . GLY A 1 213 ? -22.680 25.253 21.229 1.00 26.45 213 GLY A C 1
ATOM 1571 O O . GLY A 1 213 ? -21.652 24.687 21.579 1.00 26.45 213 GLY A O 1
ATOM 1572 N N . ALA A 1 214 ? -22.803 26.576 21.069 1.00 29.14 214 ALA A N 1
ATOM 1573 C CA . ALA A 1 214 ? -22.125 27.676 21.770 1.00 29.14 214 ALA A CA 1
ATOM 1574 C C . ALA A 1 214 ? -20.583 27.713 21.898 1.00 29.14 214 ALA A C 1
ATOM 1576 O O . ALA A 1 214 ? -19.921 26.860 22.490 1.00 29.14 214 ALA A O 1
ATOM 1577 N N . HIS A 1 215 ? -20.025 28.841 21.444 1.00 36.38 215 HIS A N 1
ATOM 1578 C CA . HIS A 1 215 ? -18.719 29.355 21.849 1.00 36.38 215 HIS A CA 1
ATOM 1579 C C . HIS A 1 215 ? -18.572 29.315 23.376 1.00 36.38 215 HIS A C 1
ATOM 1581 O O . HIS A 1 215 ? -19.254 30.047 24.087 1.00 36.38 215 HIS A O 1
ATOM 1587 N N . ARG A 1 216 ? -17.637 28.508 23.885 1.00 30.44 216 ARG A N 1
ATOM 1588 C CA . ARG A 1 216 ? -17.221 28.575 25.288 1.00 30.44 216 ARG A CA 1
ATOM 1589 C C . ARG A 1 216 ? -15.717 28.801 25.359 1.00 30.44 216 ARG A C 1
ATOM 1591 O O . ARG A 1 216 ? -14.931 28.002 24.846 1.00 30.44 216 ARG A O 1
ATOM 1598 N N . GLN A 1 217 ? -15.338 29.930 25.960 1.00 29.33 217 GLN A N 1
ATOM 1599 C CA . GLN A 1 217 ? -13.976 30.206 26.407 1.00 29.33 217 GLN A CA 1
ATOM 1600 C C . GLN A 1 217 ? -13.452 29.025 27.239 1.00 29.33 217 GLN A C 1
ATOM 1602 O O . GLN A 1 217 ? -14.204 28.373 27.965 1.00 29.33 217 GLN A O 1
ATOM 1607 N N . LEU A 1 218 ? -12.158 28.738 27.083 1.00 30.98 218 LEU A N 1
ATOM 1608 C CA . LEU A 1 218 ? -11.450 27.613 27.697 1.00 30.98 218 LEU A CA 1
ATOM 1609 C C . LEU A 1 218 ? -11.652 27.581 29.226 1.00 30.98 218 LEU A C 1
ATOM 1611 O O . LEU A 1 218 ? -11.186 28.502 29.899 1.00 30.98 218 LEU A O 1
ATOM 1615 N N . PRO A 1 219 ? -12.231 26.517 29.814 1.00 28.78 219 PRO A N 1
ATOM 1616 C CA . PRO A 1 219 ? -12.108 26.287 31.245 1.00 28.78 219 PRO A CA 1
ATOM 1617 C C . PRO A 1 219 ? -10.685 25.813 31.563 1.00 28.78 219 PRO A C 1
ATOM 1619 O O . PRO A 1 219 ? -10.092 25.020 30.823 1.00 28.78 219 PRO A O 1
ATOM 1622 N N . ARG A 1 220 ? -10.134 26.287 32.686 1.00 27.56 220 ARG A N 1
ATOM 1623 C CA . ARG A 1 220 ? -8.876 25.780 33.257 1.00 27.56 220 ARG A CA 1
ATOM 1624 C C . ARG A 1 220 ? -8.974 24.259 33.465 1.00 27.56 220 ARG A C 1
ATOM 1626 O O . ARG A 1 220 ? -10.041 23.770 33.837 1.00 27.56 220 ARG A O 1
ATOM 1633 N N . PRO A 1 221 ? -7.890 23.494 33.241 1.00 34.25 221 PRO A N 1
ATOM 1634 C CA . PRO A 1 221 ? -7.955 22.042 33.311 1.00 34.25 221 PRO A CA 1
ATOM 1635 C C . PRO A 1 221 ? -8.196 21.590 34.755 1.00 34.2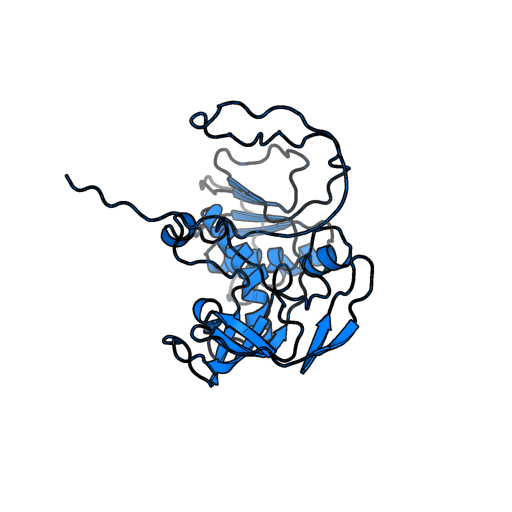5 221 PRO A C 1
ATOM 1637 O O . PRO A 1 221 ? -7.299 21.650 35.597 1.00 34.25 221 PRO A O 1
ATOM 1640 N N . HIS A 1 222 ? -9.404 21.098 35.028 1.00 28.28 222 HIS A N 1
ATOM 1641 C CA . HIS A 1 222 ? -9.641 20.213 36.161 1.00 28.28 222 HIS A CA 1
ATOM 1642 C C . HIS A 1 222 ? -8.864 18.909 35.956 1.00 28.28 222 HIS A C 1
ATOM 1644 O O . HIS A 1 222 ? -8.657 18.449 34.830 1.00 28.28 222 HIS A O 1
ATOM 1650 N N . ARG A 1 223 ? -8.397 18.343 37.071 1.00 31.06 223 ARG A N 1
ATOM 1651 C CA . ARG A 1 223 ? -7.531 17.163 37.179 1.00 31.06 223 ARG A CA 1
ATOM 1652 C C . ARG A 1 223 ? -8.190 15.889 36.620 1.00 31.06 223 ARG A C 1
ATOM 1654 O O . ARG A 1 223 ? -8.527 14.985 37.370 1.00 31.06 223 ARG A O 1
ATOM 1661 N N . ALA A 1 224 ? -8.307 15.769 35.304 1.00 31.36 224 ALA A N 1
ATOM 1662 C CA . ALA A 1 224 ? -8.411 14.478 34.641 1.00 31.36 224 ALA A CA 1
ATOM 1663 C C . ALA A 1 224 ? -6.991 14.027 34.285 1.00 31.36 224 ALA A C 1
ATOM 1665 O O . ALA A 1 224 ? -6.214 14.801 33.717 1.00 31.36 224 ALA A O 1
ATOM 1666 N N . ARG A 1 225 ? -6.625 12.788 34.634 1.00 33.34 225 ARG A N 1
ATOM 1667 C CA . ARG A 1 225 ? -5.350 12.161 34.246 1.00 33.34 225 ARG A CA 1
ATOM 1668 C C . ARG A 1 225 ? -5.326 11.945 32.725 1.00 33.34 225 ARG A C 1
ATOM 1670 O O . ARG A 1 225 ? -5.467 10.828 32.247 1.00 33.34 225 ARG A O 1
ATOM 1677 N N . SER A 1 226 ? -5.184 13.021 31.957 1.00 31.89 226 SER A N 1
ATOM 1678 C CA . SER A 1 226 ? -5.083 12.973 30.502 1.00 31.89 226 SER A CA 1
ATOM 1679 C C . SER A 1 226 ? -3.685 12.491 30.120 1.00 31.89 226 SER A C 1
ATOM 1681 O O . SER A 1 226 ? -2.665 13.123 30.421 1.00 31.89 226 SER A O 1
ATOM 1683 N N . ARG A 1 227 ? -3.612 11.325 29.475 1.00 43.06 227 ARG A N 1
ATOM 1684 C CA . ARG A 1 227 ? -2.356 10.841 28.907 1.00 43.06 227 ARG A CA 1
ATOM 1685 C C . ARG A 1 227 ? -2.084 11.645 27.643 1.00 43.06 227 ARG A C 1
ATOM 1687 O O . ARG A 1 227 ? -2.926 11.767 26.760 1.00 43.06 227 ARG A O 1
ATOM 1694 N N . THR A 1 228 ? -0.897 12.241 27.576 1.00 37.75 228 THR A N 1
ATOM 1695 C CA . THR A 1 228 ? -0.461 13.006 26.404 1.00 37.75 228 THR A CA 1
ATOM 1696 C C . THR A 1 228 ? 0.374 12.111 25.503 1.00 37.75 228 THR A C 1
ATOM 1698 O O . THR A 1 228 ? 1.418 11.590 25.909 1.00 37.75 228 THR A O 1
ATOM 1701 N N . HIS A 1 229 ? -0.073 11.941 24.262 1.00 49.25 229 HIS A N 1
ATOM 1702 C CA . HIS A 1 229 ? 0.662 11.187 23.253 1.00 49.25 229 HIS A CA 1
ATOM 1703 C C . HIS A 1 229 ? 1.333 12.134 22.260 1.00 49.25 229 HIS A C 1
ATOM 1705 O O . HIS A 1 229 ? 0.663 12.948 21.632 1.00 49.25 229 HIS A O 1
ATOM 1711 N N . ARG A 1 230 ? 2.666 12.047 22.122 1.00 39.34 230 ARG A N 1
ATOM 1712 C CA . ARG A 1 230 ? 3.435 12.855 21.155 1.00 39.34 230 ARG A CA 1
ATOM 1713 C C . ARG A 1 230 ? 3.864 12.003 19.972 1.00 39.34 230 ARG A C 1
ATOM 1715 O O . ARG A 1 230 ? 4.682 11.098 20.142 1.00 39.34 230 ARG A O 1
ATOM 1722 N N . PHE A 1 231 ? 3.394 12.361 18.787 1.00 41.91 231 PHE A N 1
ATOM 1723 C CA . PHE A 1 231 ? 3.853 11.800 17.523 1.00 41.91 231 PHE A CA 1
ATOM 1724 C C . PHE A 1 231 ? 4.932 12.695 16.916 1.00 41.91 231 PHE A C 1
ATOM 1726 O O . PHE A 1 231 ? 4.725 13.901 16.840 1.00 41.91 231 PHE A O 1
ATOM 1733 N N . GLN A 1 232 ? 6.090 12.160 16.523 1.00 38.88 232 GLN A N 1
ATOM 1734 C CA . GLN A 1 232 ? 7.189 12.941 15.941 1.00 38.88 232 GLN A CA 1
ATOM 1735 C C . GLN A 1 232 ? 7.681 12.361 14.612 1.00 38.88 232 GLN A C 1
ATOM 1737 O O . GLN A 1 232 ? 7.792 11.153 14.452 1.00 38.88 232 GLN A O 1
ATOM 1742 N N . ARG A 1 233 ? 8.099 13.235 13.691 1.00 35.53 233 ARG A N 1
ATOM 1743 C CA . ARG A 1 233 ? 8.991 12.876 12.571 1.00 35.53 233 ARG A CA 1
ATOM 1744 C C . ARG A 1 233 ? 10.487 12.943 12.937 1.00 35.53 233 ARG A C 1
ATOM 1746 O O . ARG A 1 233 ? 11.331 12.705 12.085 1.00 35.53 233 ARG A O 1
ATOM 1753 N N . SER A 1 234 ? 10.843 13.381 14.152 1.00 34.50 234 SER A N 1
ATOM 1754 C CA . SER A 1 234 ? 12.219 13.793 14.481 1.00 34.50 234 SER A CA 1
ATOM 1755 C C . SER A 1 234 ? 12.419 14.083 15.987 1.00 34.50 234 SER A C 1
ATOM 1757 O O . SER A 1 234 ? 11.641 14.874 16.522 1.00 34.50 234 SER A O 1
ATOM 1759 N N . PRO A 1 235 ? 13.445 13.558 16.695 1.00 38.06 235 PRO A N 1
ATOM 1760 C CA . PRO A 1 235 ? 13.787 13.982 18.065 1.00 38.06 235 PRO A CA 1
ATOM 1761 C C . PRO A 1 235 ? 14.729 15.207 18.123 1.00 38.06 235 PRO A C 1
ATOM 1763 O O . PRO A 1 235 ? 15.946 15.054 18.125 1.00 38.06 235 PRO A O 1
ATOM 1766 N N . ALA A 1 236 ? 14.232 16.448 18.133 1.00 34.84 236 ALA A N 1
ATOM 1767 C CA . ALA A 1 236 ? 15.064 17.592 18.547 1.00 34.84 236 ALA A CA 1
ATOM 1768 C C . ALA A 1 236 ? 14.242 18.708 19.214 1.00 34.84 236 ALA A C 1
ATOM 1770 O O . ALA A 1 236 ? 13.104 18.963 18.828 1.00 34.84 236 ALA A O 1
ATOM 1771 N N . ARG A 1 237 ? 14.863 19.316 20.236 1.00 35.00 237 ARG A N 1
ATOM 1772 C CA . ARG A 1 237 ? 14.343 20.118 21.365 1.00 35.00 237 ARG A CA 1
ATOM 1773 C C . ARG A 1 237 ? 13.424 19.362 22.343 1.00 35.00 237 ARG A C 1
ATOM 1775 O O . ARG A 1 237 ? 12.225 19.172 22.127 1.00 35.00 237 ARG A O 1
ATOM 1782 N N . ARG A 1 238 ? 14.032 18.949 23.469 1.00 36.50 238 ARG A N 1
ATOM 1783 C CA . ARG A 1 238 ? 13.371 18.588 24.736 1.00 36.50 238 ARG A CA 1
ATOM 1784 C C . ARG A 1 238 ? 12.604 19.816 25.241 1.00 36.50 238 ARG A C 1
ATOM 1786 O O . ARG A 1 238 ? 13.124 20.602 26.020 1.00 36.50 238 ARG A O 1
ATOM 1793 N N . THR A 1 239 ? 11.358 19.989 24.819 1.00 37.38 239 THR A N 1
ATOM 1794 C CA . THR A 1 239 ? 10.420 20.791 25.605 1.00 37.38 239 THR A CA 1
ATOM 1795 C C . THR A 1 239 ? 10.012 19.947 26.816 1.00 37.38 239 THR A C 1
ATOM 1797 O O . THR A 1 239 ? 9.407 18.879 26.665 1.00 37.38 239 THR A O 1
ATOM 1800 N N . ARG A 1 240 ? 10.399 20.397 28.021 1.00 31.70 240 ARG A N 1
ATOM 1801 C CA . ARG A 1 240 ? 10.075 19.810 29.340 1.00 31.70 240 ARG A CA 1
ATOM 1802 C C . ARG A 1 240 ? 8.583 19.960 29.701 1.00 31.70 240 ARG A C 1
ATOM 1804 O O . ARG A 1 240 ? 8.238 20.312 30.818 1.00 31.70 240 ARG A O 1
ATOM 1811 N N . ARG A 1 241 ? 7.672 19.730 28.755 1.00 36.06 241 ARG A N 1
ATOM 1812 C CA . ARG A 1 241 ? 6.231 19.645 29.027 1.00 36.06 241 ARG A CA 1
ATOM 1813 C C . ARG A 1 241 ? 5.703 18.328 28.487 1.00 36.06 241 ARG A C 1
ATOM 1815 O O . ARG A 1 241 ? 5.143 18.244 27.401 1.00 36.06 241 ARG A O 1
ATOM 1822 N N . THR A 1 242 ? 5.960 17.276 29.246 1.00 37.31 242 THR A N 1
ATOM 1823 C CA . THR A 1 242 ? 5.108 16.087 29.277 1.00 37.31 242 THR A CA 1
ATOM 1824 C C . THR A 1 242 ? 4.540 16.024 30.678 1.00 37.31 242 THR A C 1
ATOM 1826 O O . THR A 1 242 ? 5.301 16.156 31.635 1.00 37.31 242 THR A O 1
ATOM 1829 N N . HIS A 1 243 ? 3.226 15.833 30.802 1.00 41.53 243 HIS A N 1
ATOM 1830 C CA . HIS A 1 243 ? 2.672 15.341 32.060 1.00 41.53 243 HIS A CA 1
ATOM 1831 C C . HIS A 1 243 ? 3.388 14.036 32.431 1.00 41.53 243 HIS A C 1
ATOM 1833 O O . HIS A 1 243 ? 3.852 13.319 31.539 1.00 41.53 243 HIS A O 1
ATOM 1839 N N . ARG A 1 244 ? 3.490 13.759 33.736 1.00 37.16 244 ARG A N 1
ATOM 1840 C CA . ARG A 1 244 ? 4.291 12.680 34.347 1.00 37.16 244 ARG A CA 1
ATOM 1841 C C . ARG A 1 244 ? 4.079 11.287 33.703 1.00 37.16 244 ARG A C 1
ATOM 1843 O O . ARG A 1 244 ? 4.997 10.481 33.751 1.00 37.16 244 ARG A O 1
ATOM 1850 N N . ASP A 1 245 ? 2.969 11.082 32.976 1.00 53.41 245 ASP A N 1
ATOM 1851 C CA . ASP A 1 245 ? 2.574 9.816 32.327 1.00 53.41 245 ASP A CA 1
ATOM 1852 C C . ASP A 1 245 ? 2.522 9.836 30.773 1.00 53.41 245 ASP A C 1
ATOM 1854 O O . ASP A 1 245 ? 2.016 8.901 30.143 1.00 53.41 245 ASP A O 1
ATOM 1858 N N . GLY A 1 246 ? 2.998 10.896 30.109 1.00 51.03 246 GLY A N 1
ATOM 1859 C CA . GLY A 1 246 ? 2.899 11.044 28.647 1.00 51.03 246 GLY A CA 1
ATOM 1860 C C . GLY A 1 246 ? 3.833 10.117 27.850 1.00 51.03 246 GLY A C 1
ATOM 1861 O O . GLY A 1 246 ? 5.018 9.996 28.160 1.00 51.03 246 GLY A O 1
ATOM 1862 N N . ARG A 1 247 ? 3.344 9.494 26.763 1.00 62.00 247 ARG A N 1
ATOM 1863 C CA . ARG A 1 247 ? 4.130 8.561 25.920 1.00 62.00 247 ARG A CA 1
ATOM 1864 C C . ARG A 1 247 ? 4.462 9.161 24.551 1.00 62.00 247 ARG A C 1
ATOM 1866 O O . ARG A 1 247 ? 3.610 9.762 23.903 1.00 62.00 247 ARG A O 1
ATOM 1873 N N . ARG A 1 248 ? 5.697 8.968 24.070 1.00 55.94 248 ARG A N 1
ATOM 1874 C CA . ARG A 1 248 ? 6.185 9.510 22.782 1.00 55.94 248 ARG A CA 1
ATOM 1875 C C . ARG A 1 248 ? 6.451 8.404 21.756 1.00 55.94 248 ARG A C 1
ATOM 1877 O O . ARG A 1 248 ? 7.005 7.361 22.115 1.00 55.94 248 ARG A O 1
ATOM 1884 N N . ARG A 1 249 ? 6.086 8.634 20.489 1.00 68.75 249 ARG A N 1
ATOM 1885 C CA . ARG A 1 249 ? 6.326 7.725 19.352 1.00 68.75 249 ARG A CA 1
ATOM 1886 C C . ARG A 1 249 ? 6.773 8.497 18.107 1.00 68.75 249 ARG A C 1
ATOM 1888 O O . ARG A 1 249 ? 6.309 9.608 17.864 1.00 68.75 249 ARG A O 1
ATOM 1895 N N . CYS A 1 250 ? 7.698 7.918 17.345 1.00 46.59 250 CYS A N 1
ATOM 1896 C CA . CYS A 1 250 ? 8.283 8.520 16.148 1.00 46.59 250 CYS A CA 1
ATOM 1897 C C . CYS A 1 250 ? 8.063 7.599 14.944 1.00 46.59 250 CYS A C 1
ATOM 1899 O O . CYS A 1 250 ? 8.269 6.398 15.073 1.00 46.59 250 CYS A O 1
ATOM 1901 N N . THR A 1 251 ? 7.647 8.150 13.805 1.00 57.75 251 THR A N 1
ATOM 1902 C CA . THR A 1 251 ? 7.324 7.395 12.569 1.00 57.75 251 THR A CA 1
ATOM 1903 C C . THR A 1 251 ? 7.975 7.972 11.312 1.00 57.75 251 THR A C 1
ATOM 1905 O O . THR A 1 251 ? 7.794 7.439 10.225 1.00 57.75 251 THR A O 1
ATOM 1908 N N . GLY A 1 252 ? 8.717 9.079 11.426 1.00 37.12 252 GLY A N 1
ATOM 1909 C CA . GLY A 1 252 ? 9.417 9.690 10.294 1.00 37.12 252 GLY A CA 1
ATOM 1910 C C . GLY A 1 252 ? 10.886 9.290 10.206 1.00 37.12 252 GLY A C 1
ATOM 1911 O O . GLY A 1 252 ? 11.572 9.260 11.227 1.00 37.12 252 GLY A O 1
ATOM 1912 N N . ALA A 1 253 ? 11.374 9.080 8.982 1.00 40.84 253 ALA A N 1
ATOM 1913 C CA . ALA A 1 253 ? 12.800 8.991 8.674 1.00 40.84 253 ALA A CA 1
ATOM 1914 C C . ALA A 1 253 ? 13.450 10.394 8.649 1.00 40.84 253 ALA A C 1
ATOM 1916 O O . ALA A 1 253 ? 12.836 11.375 8.216 1.00 40.84 253 ALA A O 1
ATOM 1917 N N . ARG A 1 254 ? 14.693 10.510 9.136 1.00 36.75 254 ARG A N 1
ATOM 1918 C CA . ARG A 1 254 ? 15.473 11.763 9.156 1.00 36.75 254 ARG A CA 1
ATOM 1919 C C . ARG A 1 254 ? 16.403 11.873 7.950 1.00 36.75 254 ARG A C 1
ATOM 1921 O O . ARG A 1 254 ? 16.930 10.873 7.487 1.00 36.75 254 ARG A O 1
ATOM 1928 N N . ARG A 1 255 ? 16.723 13.111 7.547 1.00 35.66 255 ARG A N 1
ATOM 1929 C CA . ARG A 1 255 ? 18.002 13.397 6.878 1.00 35.66 255 ARG A CA 1
ATOM 1930 C C . ARG A 1 255 ? 19.101 13.327 7.940 1.00 35.66 255 ARG A C 1
ATOM 1932 O O . ARG A 1 255 ? 19.113 14.166 8.843 1.00 35.66 255 ARG A O 1
ATOM 1939 N N . GLY A 1 256 ? 19.959 12.315 7.882 1.00 30.56 256 GLY A N 1
ATOM 1940 C CA . GLY A 1 256 ? 21.195 12.311 8.663 1.00 30.56 256 GLY A CA 1
ATOM 1941 C C . GLY A 1 256 ? 22.151 13.369 8.112 1.00 30.56 256 GLY A C 1
ATOM 1942 O O . GLY A 1 256 ? 22.289 13.487 6.897 1.00 30.56 256 GLY A O 1
ATOM 1943 N N . ARG A 1 257 ? 22.789 14.144 8.999 1.00 29.34 257 ARG A N 1
ATOM 1944 C CA . ARG A 1 257 ? 24.157 14.601 8.726 1.00 29.34 257 ARG A CA 1
ATOM 1945 C C . ARG A 1 257 ? 25.027 13.344 8.681 1.00 29.34 257 ARG A C 1
ATOM 1947 O O . ARG A 1 257 ? 24.714 12.398 9.401 1.00 29.34 257 ARG A O 1
ATOM 1954 N N . ASP A 1 258 ? 26.009 13.365 7.792 1.00 32.16 258 ASP A N 1
ATOM 1955 C CA . ASP A 1 258 ? 27.061 12.372 7.575 1.00 32.16 258 ASP A CA 1
ATOM 1956 C C . ASP A 1 258 ? 27.142 11.250 8.638 1.00 32.16 258 ASP A C 1
ATOM 1958 O O . ASP A 1 258 ? 27.471 11.494 9.799 1.00 32.16 258 ASP A O 1
ATOM 1962 N N . GLN A 1 259 ? 26.793 10.018 8.247 1.00 31.06 259 GLN A N 1
ATOM 1963 C CA . GLN A 1 259 ? 26.880 8.820 9.097 1.00 31.06 259 GLN A CA 1
ATOM 1964 C C . GLN A 1 259 ? 28.242 8.116 8.961 1.00 31.06 259 GLN A C 1
ATOM 1966 O O . GLN A 1 259 ? 28.331 6.899 9.095 1.00 31.06 259 GLN A O 1
ATOM 1971 N N . SER A 1 260 ? 29.322 8.862 8.731 1.00 27.00 260 SER A N 1
ATOM 1972 C CA . SER A 1 260 ? 30.683 8.314 8.699 1.00 27.00 260 SER A CA 1
ATOM 1973 C C . SER A 1 260 ? 31.250 7.951 10.083 1.00 27.00 260 SER A C 1
ATOM 1975 O O . SER A 1 260 ? 32.297 7.315 10.166 1.00 27.00 260 SER A O 1
ATOM 1977 N N . ARG A 1 261 ? 30.574 8.270 11.199 1.00 28.17 261 ARG A N 1
ATOM 1978 C CA . ARG A 1 261 ? 31.013 7.868 12.550 1.00 28.17 261 ARG A CA 1
ATOM 1979 C C . ARG A 1 261 ? 29.837 7.556 13.468 1.00 28.17 261 ARG A C 1
ATOM 1981 O O . ARG A 1 261 ? 29.319 8.440 14.140 1.00 28.17 261 ARG A O 1
ATOM 1988 N N . THR A 1 262 ? 29.406 6.294 13.451 1.00 28.88 262 THR A N 1
ATOM 1989 C CA . THR A 1 262 ? 28.837 5.473 14.553 1.00 28.88 262 THR A CA 1
ATOM 1990 C C . THR A 1 262 ? 28.016 4.321 13.964 1.00 28.88 262 THR A C 1
ATOM 1992 O O . THR A 1 262 ? 26.836 4.141 14.250 1.00 28.88 262 THR A O 1
ATOM 1995 N N . VAL A 1 263 ? 28.664 3.492 13.140 1.00 26.11 263 VAL A N 1
ATOM 1996 C CA . VAL A 1 263 ? 28.226 2.104 12.973 1.00 26.11 263 VAL A CA 1
ATOM 1997 C C . VAL A 1 263 ? 28.765 1.358 14.188 1.00 26.11 263 VAL A C 1
ATOM 1999 O O . VAL A 1 263 ? 29.938 0.994 14.243 1.00 26.11 263 VAL A O 1
ATOM 2002 N N . GLY A 1 264 ? 27.922 1.215 15.212 1.00 24.94 264 GLY A N 1
ATOM 2003 C CA . GLY A 1 264 ? 28.161 0.258 16.286 1.00 24.94 264 GLY A CA 1
ATOM 2004 C C . GLY A 1 264 ? 28.310 -1.123 15.657 1.00 24.94 264 GLY A C 1
ATOM 2005 O O . GLY A 1 264 ? 27.398 -1.602 14.983 1.00 24.94 264 GLY A O 1
ATOM 2006 N N . GLY A 1 265 ? 29.503 -1.694 15.802 1.00 24.12 265 GLY A N 1
ATOM 2007 C CA . GLY A 1 265 ? 29.915 -2.914 15.132 1.00 24.12 265 GLY A CA 1
ATOM 2008 C C . GLY A 1 265 ? 29.004 -4.092 15.452 1.00 24.12 265 GLY A C 1
ATOM 2009 O O . GLY A 1 265 ? 28.912 -4.530 16.593 1.00 24.12 265 GLY A O 1
ATOM 2010 N N . TRP A 1 266 ? 28.412 -4.662 14.409 1.00 24.33 266 TRP A N 1
ATOM 2011 C CA . TRP A 1 266 ? 27.995 -6.055 14.417 1.00 24.33 266 TRP A CA 1
ATOM 2012 C C . TRP A 1 266 ? 29.175 -6.870 13.899 1.00 24.33 266 TRP A C 1
ATOM 2014 O O . TRP A 1 266 ? 29.346 -7.073 12.699 1.00 24.33 266 TRP A O 1
ATOM 2024 N N . ARG A 1 267 ? 30.051 -7.292 14.819 1.00 24.75 267 ARG A N 1
ATOM 2025 C CA . ARG A 1 267 ? 30.963 -8.401 14.537 1.00 24.75 267 ARG A CA 1
ATOM 2026 C C . ARG A 1 267 ? 30.093 -9.634 14.317 1.00 24.75 267 ARG A C 1
ATOM 2028 O O . ARG A 1 267 ? 29.296 -9.980 15.183 1.00 24.75 267 ARG A O 1
ATOM 2035 N N . HIS A 1 268 ? 30.271 -10.294 13.176 1.00 26.50 268 HIS A N 1
ATOM 2036 C CA . HIS A 1 268 ? 29.826 -11.666 12.981 1.00 26.50 268 HIS A CA 1
ATOM 2037 C C . HIS A 1 268 ? 30.275 -12.503 14.185 1.00 26.50 268 HIS A C 1
ATOM 2039 O O . HIS A 1 268 ? 31.477 -12.703 14.385 1.00 26.50 268 HIS A O 1
ATOM 2045 N N . GLN A 1 269 ? 29.326 -12.982 14.990 1.00 27.12 269 GLN A N 1
ATOM 2046 C CA . GLN A 1 269 ? 29.585 -14.094 15.893 1.00 27.12 269 GLN A CA 1
ATOM 2047 C C . GLN A 1 269 ? 29.853 -15.311 15.009 1.00 27.12 269 GLN A C 1
ATOM 2049 O O . GLN A 1 269 ? 28.938 -15.956 14.504 1.00 27.12 269 GLN A O 1
ATOM 2054 N N . ARG A 1 270 ? 31.137 -15.581 14.760 1.00 25.70 270 ARG A N 1
ATOM 2055 C CA . ARG A 1 270 ? 31.571 -16.890 14.283 1.00 25.70 270 ARG A CA 1
ATOM 2056 C C . ARG A 1 270 ? 31.237 -17.879 15.394 1.00 25.70 270 ARG A C 1
ATOM 2058 O O . ARG A 1 270 ? 31.665 -17.696 16.531 1.00 25.70 270 ARG A O 1
ATOM 2065 N N . CYS A 1 271 ? 30.455 -18.897 15.059 1.00 24.95 271 CYS A N 1
ATOM 2066 C CA . CYS A 1 271 ? 30.224 -20.048 15.918 1.00 24.95 271 CYS A CA 1
ATOM 2067 C C . CYS A 1 271 ? 31.584 -20.678 16.274 1.00 24.95 271 CYS A C 1
ATOM 2069 O O . CYS A 1 271 ? 32.347 -21.061 15.387 1.00 24.95 271 CYS A O 1
ATOM 2071 N N . ALA A 1 272 ? 31.906 -20.759 17.564 1.00 31.53 272 ALA A N 1
ATOM 2072 C CA . ALA A 1 272 ? 33.197 -21.215 18.083 1.00 31.53 272 ALA A CA 1
ATOM 2073 C C . ALA A 1 272 ? 33.380 -22.751 18.059 1.00 31.53 272 ALA A C 1
ATOM 2075 O O . ALA A 1 272 ? 34.045 -23.299 18.930 1.00 31.53 272 ALA A O 1
ATOM 2076 N N . ARG A 1 273 ? 32.796 -23.466 17.086 1.00 31.23 273 ARG A N 1
ATOM 2077 C CA . ARG A 1 273 ? 32.907 -24.938 16.980 1.00 31.23 273 ARG A CA 1
ATOM 2078 C C . ARG A 1 273 ? 33.616 -25.473 15.733 1.00 31.23 273 ARG A C 1
ATOM 2080 O O . ARG A 1 273 ? 33.686 -26.684 15.571 1.00 31.23 273 ARG A O 1
ATOM 2087 N N . CYS A 1 274 ? 34.203 -24.617 14.895 1.00 31.20 274 CYS A N 1
ATOM 2088 C CA . CYS A 1 274 ? 34.967 -25.064 13.717 1.00 31.20 274 CYS A CA 1
ATOM 2089 C C . CYS A 1 274 ? 36.294 -24.308 13.516 1.00 31.20 274 CYS A C 1
ATOM 2091 O O . CYS A 1 274 ? 36.748 -24.135 12.389 1.00 31.20 274 CYS A O 1
ATOM 2093 N N . ALA A 1 275 ? 36.923 -23.822 14.590 1.00 31.50 275 ALA A N 1
ATOM 2094 C CA . ALA A 1 275 ? 38.243 -23.201 14.504 1.00 31.50 275 ALA A CA 1
ATOM 2095 C C . ALA A 1 275 ? 39.338 -24.281 14.429 1.00 31.50 275 ALA A C 1
ATOM 2097 O O . ALA A 1 275 ? 39.948 -24.627 15.434 1.00 31.50 275 ALA A O 1
ATOM 2098 N N . GLY A 1 276 ? 39.565 -24.813 13.229 1.00 26.94 276 GLY A N 1
ATOM 2099 C CA . GLY A 1 276 ? 40.683 -25.697 12.910 1.00 26.94 276 GLY A CA 1
ATOM 2100 C C . GLY A 1 276 ? 41.309 -25.280 11.584 1.00 26.94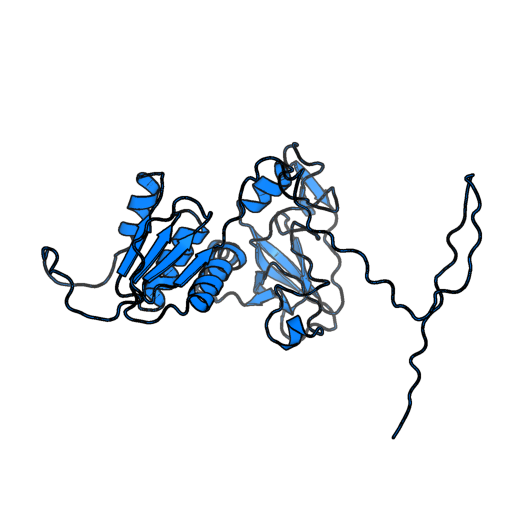 276 GLY A C 1
ATOM 2101 O O . GLY A 1 276 ? 40.749 -25.550 10.532 1.00 26.94 276 GLY A O 1
ATOM 2102 N N . THR A 1 277 ? 42.429 -24.559 11.682 1.00 30.91 277 THR A N 1
ATOM 2103 C CA . THR A 1 277 ? 43.520 -24.425 10.694 1.00 30.91 277 THR A CA 1
ATOM 2104 C C . THR A 1 277 ? 43.157 -24.268 9.207 1.00 30.91 277 THR A C 1
ATOM 2106 O O . THR A 1 277 ? 42.902 -25.246 8.513 1.00 30.91 277 THR A O 1
ATOM 2109 N N . ALA A 1 278 ? 43.312 -23.053 8.668 1.00 27.28 278 ALA A N 1
ATOM 2110 C CA . ALA A 1 278 ? 43.573 -22.856 7.238 1.00 27.28 278 ALA A CA 1
ATOM 2111 C C . ALA A 1 278 ? 44.779 -21.909 7.054 1.00 27.28 278 ALA A C 1
ATOM 2113 O O . ALA A 1 278 ? 44.788 -20.830 7.660 1.00 27.28 278 ALA A O 1
ATOM 2114 N N . PRO A 1 279 ? 45.805 -22.290 6.267 1.00 28.36 279 PRO A N 1
ATOM 2115 C CA . PRO A 1 279 ? 46.975 -21.456 6.014 1.00 28.36 279 PRO A CA 1
ATOM 2116 C C . PRO A 1 279 ? 46.672 -20.351 4.988 1.00 28.36 279 PRO A C 1
ATOM 2118 O O . PRO A 1 279 ? 45.766 -20.454 4.164 1.00 28.36 279 PRO A O 1
ATOM 2121 N N . ARG A 1 280 ? 47.453 -19.267 5.056 1.00 30.39 280 ARG A N 1
ATOM 2122 C CA . ARG A 1 280 ? 47.399 -18.126 4.129 1.00 30.39 280 ARG A CA 1
ATOM 2123 C C . ARG A 1 280 ? 47.859 -18.542 2.727 1.00 30.39 280 ARG A C 1
ATOM 2125 O O . ARG A 1 280 ? 48.944 -19.097 2.601 1.00 30.39 280 ARG A O 1
ATOM 2132 N N . ALA A 1 281 ? 47.127 -18.138 1.689 1.00 28.64 281 ALA A N 1
ATOM 2133 C CA . ALA A 1 281 ? 47.635 -18.087 0.317 1.00 28.64 281 ALA A CA 1
ATOM 2134 C C . ALA A 1 281 ? 47.106 -16.845 -0.422 1.00 28.64 281 ALA A C 1
ATOM 2136 O O . ALA A 1 281 ? 46.008 -16.361 -0.148 1.00 28.64 281 ALA A O 1
ATOM 2137 N N . ARG A 1 282 ? 47.973 -16.294 -1.277 1.00 25.77 282 ARG A N 1
ATOM 2138 C CA . ARG A 1 282 ? 47.868 -15.020 -2.002 1.00 25.77 282 ARG A CA 1
ATOM 2139 C C . ARG A 1 282 ? 46.975 -15.118 -3.251 1.00 25.77 282 ARG A C 1
ATOM 2141 O O . ARG A 1 282 ? 46.550 -16.197 -3.637 1.00 25.77 282 ARG A O 1
ATOM 2148 N N . ALA A 1 283 ? 46.717 -13.941 -3.823 1.00 30.97 283 ALA A N 1
ATOM 2149 C CA . ALA A 1 283 ? 45.968 -13.656 -5.043 1.00 30.97 283 ALA A CA 1
ATOM 2150 C C . ALA A 1 283 ? 46.408 -14.471 -6.273 1.00 30.97 283 ALA A C 1
ATOM 2152 O O . ALA A 1 283 ? 47.605 -14.635 -6.473 1.00 30.97 283 ALA A O 1
ATOM 2153 N N . ASP A 1 284 ? 45.437 -14.933 -7.074 1.00 27.42 284 ASP A N 1
ATOM 2154 C CA . ASP A 1 284 ? 45.294 -14.637 -8.513 1.00 27.42 284 ASP A CA 1
ATOM 2155 C C . ASP A 1 284 ? 44.094 -15.385 -9.145 1.00 27.42 284 ASP A C 1
ATOM 2157 O O . ASP A 1 284 ? 43.734 -16.481 -8.734 1.00 27.42 284 ASP A O 1
ATOM 2161 N N . GLY A 1 285 ? 43.462 -14.736 -10.134 1.00 25.12 285 GLY A N 1
ATOM 2162 C CA . GLY A 1 285 ? 42.901 -15.317 -11.369 1.00 25.12 285 GLY A CA 1
ATOM 2163 C C . GLY A 1 285 ? 41.916 -16.507 -11.370 1.00 25.12 285 GLY A C 1
ATOM 2164 O O . GLY A 1 285 ? 42.302 -17.652 -11.212 1.00 25.12 285 GLY A O 1
ATOM 2165 N N . HIS A 1 286 ? 40.688 -16.219 -11.828 1.00 26.78 286 HIS A N 1
ATOM 2166 C CA . HIS A 1 286 ? 39.786 -17.060 -12.648 1.00 26.78 286 HIS A CA 1
ATOM 2167 C C . HIS A 1 286 ? 39.155 -18.390 -12.142 1.00 26.78 286 HIS A C 1
ATOM 2169 O O . HIS A 1 286 ? 39.801 -19.410 -11.959 1.00 26.78 286 HIS A O 1
ATOM 2175 N N . ARG A 1 287 ? 37.811 -18.380 -12.266 1.00 28.17 287 ARG A N 1
ATOM 2176 C CA . ARG A 1 287 ? 36.849 -19.443 -12.659 1.00 28.17 287 ARG A CA 1
ATOM 2177 C C . ARG A 1 287 ? 36.340 -20.483 -11.639 1.00 28.17 287 ARG A C 1
ATOM 2179 O O . ARG A 1 287 ? 37.062 -21.112 -10.885 1.00 28.17 287 ARG A O 1
ATOM 2186 N N . SER A 1 288 ? 35.040 -20.741 -11.841 1.00 28.05 288 SER A N 1
ATOM 2187 C CA . SER A 1 288 ? 34.176 -21.860 -11.431 1.00 28.05 288 SER A CA 1
ATOM 2188 C C . SER A 1 288 ? 33.584 -21.853 -10.012 1.00 28.05 288 SER A C 1
ATOM 2190 O O . SER A 1 288 ? 34.256 -22.026 -9.005 1.00 28.05 288 SER A O 1
ATOM 2192 N N . VAL A 1 289 ? 32.259 -21.663 -9.977 1.00 32.16 289 VAL A N 1
ATOM 2193 C CA . VAL A 1 289 ? 31.377 -21.849 -8.820 1.00 32.16 289 VAL A CA 1
ATOM 2194 C C . VAL A 1 289 ? 31.039 -23.336 -8.727 1.00 32.16 289 VAL A C 1
ATOM 2196 O O . VAL A 1 289 ? 30.389 -23.870 -9.624 1.00 32.16 289 VAL A O 1
ATOM 2199 N N . ALA A 1 290 ? 31.461 -23.991 -7.647 1.00 31.14 290 ALA A N 1
ATOM 2200 C CA . ALA A 1 290 ? 30.953 -25.299 -7.239 1.00 31.14 290 ALA A CA 1
ATOM 2201 C C . ALA A 1 290 ? 29.795 -25.115 -6.232 1.00 31.14 290 ALA A C 1
ATOM 2203 O O . ALA A 1 290 ? 29.828 -24.166 -5.440 1.00 31.14 290 ALA A O 1
ATOM 2204 N N . PRO A 1 291 ? 28.760 -25.976 -6.244 1.00 30.52 291 PRO A N 1
ATOM 2205 C CA . PRO A 1 291 ? 27.606 -25.830 -5.363 1.00 30.52 291 PRO A CA 1
ATOM 2206 C C . PRO A 1 291 ? 27.953 -26.196 -3.913 1.00 30.52 291 PRO A C 1
ATOM 2208 O O . PRO A 1 291 ? 28.687 -27.147 -3.647 1.00 30.52 291 PRO A O 1
ATOM 2211 N N . ALA A 1 292 ? 27.400 -25.436 -2.966 1.00 33.12 292 ALA A N 1
ATOM 2212 C CA . ALA A 1 292 ? 27.521 -25.699 -1.534 1.00 33.12 292 ALA A CA 1
ATOM 2213 C C . ALA A 1 292 ? 26.794 -27.005 -1.138 1.00 33.12 292 ALA A C 1
ATOM 2215 O O . ALA A 1 292 ? 25.729 -27.296 -1.690 1.00 33.12 292 ALA A O 1
ATOM 2216 N N . PRO A 1 293 ? 27.315 -27.783 -0.170 1.00 31.27 293 PRO A N 1
ATOM 2217 C CA . PRO A 1 293 ? 26.711 -29.048 0.224 1.00 31.27 293 PRO A CA 1
ATOM 2218 C C . PRO A 1 293 ? 25.402 -28.838 0.999 1.00 31.27 293 PRO A C 1
ATOM 2220 O O . PRO A 1 293 ? 25.298 -28.007 1.902 1.00 31.27 293 PRO A O 1
ATOM 2223 N N . THR A 1 294 ? 24.400 -29.640 0.646 1.00 32.91 294 THR A N 1
ATOM 2224 C CA . THR A 1 294 ? 23.094 -29.752 1.303 1.00 32.91 294 THR A CA 1
ATOM 2225 C C . THR A 1 294 ? 23.229 -30.308 2.722 1.00 32.91 294 THR A C 1
ATOM 2227 O O . THR A 1 294 ? 23.758 -31.404 2.909 1.00 32.91 294 THR A O 1
ATOM 2230 N N . CYS A 1 295 ? 22.699 -29.601 3.723 1.00 27.59 295 CYS A N 1
ATOM 2231 C CA . CYS A 1 295 ? 22.639 -30.094 5.098 1.00 27.59 295 CYS A CA 1
ATOM 2232 C C . CYS A 1 295 ? 21.402 -30.995 5.281 1.00 27.59 295 CYS A C 1
ATOM 2234 O O . CYS A 1 295 ? 20.266 -30.525 5.201 1.00 27.59 295 CYS A O 1
ATOM 2236 N N . ARG A 1 296 ? 21.625 -32.300 5.496 1.00 28.64 296 ARG A N 1
ATOM 2237 C CA . ARG A 1 296 ? 20.593 -33.282 5.871 1.00 28.64 296 ARG A CA 1
ATOM 2238 C C . ARG A 1 296 ? 20.128 -33.028 7.307 1.00 28.64 296 ARG A C 1
ATOM 2240 O O . ARG A 1 296 ? 20.945 -32.964 8.220 1.00 28.64 296 ARG A O 1
ATOM 2247 N N . ALA A 1 297 ? 18.814 -32.957 7.509 1.00 32.50 297 ALA A N 1
ATOM 2248 C CA . ALA A 1 297 ? 18.199 -32.973 8.831 1.00 32.50 297 ALA A CA 1
ATOM 2249 C C . ALA A 1 297 ? 18.346 -34.371 9.461 1.00 32.50 297 ALA A C 1
ATOM 2251 O O . ALA A 1 297 ? 17.747 -35.339 8.991 1.00 32.50 297 ALA A O 1
ATOM 2252 N N . GLY A 1 298 ? 19.159 -34.476 10.512 1.00 28.73 298 GLY A N 1
ATOM 2253 C CA . GLY A 1 298 ? 19.220 -35.649 11.378 1.00 28.73 298 GLY A CA 1
ATOM 2254 C C . GLY A 1 298 ? 18.118 -35.585 12.433 1.00 28.73 298 GLY A C 1
ATOM 2255 O O . GLY A 1 298 ? 18.035 -34.618 13.185 1.00 28.73 298 GLY A O 1
ATOM 2256 N N . ARG A 1 299 ? 17.270 -36.615 12.467 1.00 31.22 299 ARG A N 1
ATOM 2257 C CA . ARG A 1 299 ? 16.376 -36.918 13.589 1.00 31.22 299 ARG A CA 1
ATOM 2258 C C . ARG A 1 299 ? 17.217 -37.419 14.764 1.00 31.22 299 ARG A C 1
ATOM 2260 O O . ARG A 1 299 ? 18.104 -38.241 14.552 1.00 31.22 299 ARG A O 1
ATOM 2267 N N . SER A 1 300 ? 16.865 -37.031 15.983 1.00 30.89 300 SER A N 1
ATOM 2268 C CA . SER A 1 300 ? 17.127 -37.848 17.168 1.00 30.89 300 SER A CA 1
ATOM 2269 C C . SER A 1 300 ? 15.939 -37.751 18.117 1.00 30.89 300 SER A C 1
ATOM 2271 O O . SER A 1 300 ? 15.517 -36.666 18.508 1.00 30.89 300 SER A O 1
ATOM 2273 N N . SER A 1 301 ? 15.385 -38.923 18.382 1.00 31.70 301 SER A N 1
ATOM 2274 C CA . SER A 1 301 ? 14.390 -39.290 19.380 1.00 31.70 301 SER A CA 1
ATOM 2275 C C . SER A 1 301 ? 14.946 -39.277 20.810 1.00 31.70 301 SER A C 1
ATOM 2277 O O . SER A 1 301 ? 16.159 -39.408 20.981 1.00 31.70 301 SER A O 1
ATOM 2279 N N . ALA A 1 302 ? 13.994 -39.282 21.755 1.00 33.75 302 ALA A N 1
ATOM 2280 C CA . ALA A 1 302 ? 14.075 -39.346 23.223 1.00 33.75 302 ALA A CA 1
ATOM 2281 C C . ALA A 1 302 ? 14.223 -37.994 23.935 1.00 33.75 302 ALA A C 1
ATOM 2283 O O . ALA A 1 302 ? 15.281 -37.343 23.804 1.00 33.75 302 ALA A O 1
#